Protein AF-A0A7W4XWR9-F1 (afdb_monomer_lite)

Foldseek 3Di:
DDDDDDDDDPPDPDDDFQLNLQCVQQVPPDALCSQLSVLQRVFWPDHDPHQVDKIKGWQRFLVSLVVCLVRPDPVQQQDAQDQFFGVVLLSQLRVVCRPFKIFIFIARGPPDPPGHTYGFWIWGQPDDDDDAWDKQQCPPDHNVVVQVVVQVCVCVVSVSVRGRDFARTWGWDQDPVPRGITIIGGHD

pLDDT: mean 89.14, std 11.49, range [54.53, 98.62]

Radius of gyration: 19.53 Å; chains: 1; bounding box: 55×29×69 Å

Sequence (188 aa):
MTTPAPTTCPPEPRRETLAECWTRLAAGRPSWTLDVLDVLEPHVLGRPADARDVVRYRDLPGAAAAQLLRRVPPARLADRQNAAPSLASVLTAAARHPDVVEVHGYLVPPPREDERIAAEGIVVHDHPGPGAGTLLDAGDGPGAEEAGALWARVQARFGLDDARGGPQVVRRRTCPRTGRAGWYLWWT

Structure (mmCIF, N/CA/C/O backbone):
data_AF-A0A7W4XWR9-F1
#
_entry.id   AF-A0A7W4XWR9-F1
#
loop_
_atom_site.group_PDB
_atom_site.id
_atom_site.type_symbol
_atom_site.label_atom_id
_atom_site.label_alt_id
_atom_site.label_comp_id
_atom_site.label_asym_id
_atom_site.label_entity_id
_atom_site.label_seq_id
_atom_site.pdbx_PDB_ins_code
_atom_site.Cartn_x
_atom_site.Cartn_y
_atom_site.Cartn_z
_atom_site.occupancy
_atom_site.B_iso_or_equiv
_atom_site.auth_seq_id
_atom_site.auth_comp_id
_atom_site.auth_asym_id
_atom_site.auth_atom_id
_atom_site.pdbx_PDB_model_num
ATOM 1 N N . MET A 1 1 ? 39.981 10.341 47.560 1.00 54.84 1 MET A N 1
ATOM 2 C CA . MET A 1 1 ? 39.405 10.601 46.224 1.00 54.84 1 MET A CA 1
ATOM 3 C C . MET A 1 1 ? 38.082 9.868 46.152 1.00 54.84 1 MET A C 1
ATOM 5 O O . MET A 1 1 ? 38.076 8.652 46.269 1.00 54.84 1 MET A O 1
ATOM 9 N N . THR A 1 2 ? 36.981 10.608 46.085 1.00 54.75 2 THR A N 1
ATOM 10 C CA . THR A 1 2 ? 35.614 10.073 46.099 1.00 54.75 2 THR A CA 1
ATOM 11 C C . THR A 1 2 ? 35.188 9.811 44.658 1.00 54.75 2 THR A C 1
ATOM 13 O O . THR A 1 2 ? 35.175 10.737 43.851 1.00 54.75 2 THR A O 1
ATOM 16 N N . THR A 1 3 ? 34.896 8.559 44.314 1.00 54.53 3 THR A N 1
ATOM 17 C CA . THR A 1 3 ? 34.386 8.175 42.990 1.00 54.53 3 THR A CA 1
ATOM 18 C C . THR A 1 3 ? 32.998 8.793 42.778 1.00 54.53 3 THR A C 1
ATOM 20 O O . THR A 1 3 ? 32.157 8.656 43.670 1.00 54.53 3 THR A O 1
ATOM 23 N N . PRO A 1 4 ? 32.719 9.473 41.649 1.00 60.09 4 PRO A N 1
ATOM 24 C CA . PRO A 1 4 ? 31.389 10.006 41.391 1.00 60.09 4 PRO A CA 1
ATOM 25 C C . PRO A 1 4 ? 30.409 8.855 41.132 1.00 60.09 4 PRO A C 1
ATOM 27 O O . PRO A 1 4 ? 30.740 7.876 40.462 1.00 60.09 4 PRO A O 1
ATOM 30 N N . ALA A 1 5 ? 29.205 8.972 41.692 1.00 61.62 5 ALA A N 1
ATOM 31 C CA . ALA A 1 5 ? 28.122 8.026 41.459 1.00 61.62 5 ALA A CA 1
ATOM 32 C C . ALA A 1 5 ? 27.682 8.067 39.981 1.00 61.62 5 ALA A C 1
ATOM 34 O O . ALA A 1 5 ? 27.693 9.143 39.376 1.00 61.62 5 ALA A O 1
ATOM 35 N N . PRO A 1 6 ? 27.292 6.925 39.387 1.00 60.03 6 PRO A N 1
ATOM 36 C CA . PRO A 1 6 ? 26.840 6.889 38.007 1.00 60.03 6 PRO A CA 1
ATOM 37 C C . PRO A 1 6 ? 25.525 7.661 37.881 1.00 60.03 6 PRO A C 1
ATOM 39 O O . PRO A 1 6 ? 24.529 7.327 38.522 1.00 60.03 6 PRO A O 1
ATOM 42 N N . THR A 1 7 ? 25.525 8.698 37.045 1.00 61.53 7 THR A N 1
ATOM 43 C CA . THR A 1 7 ? 24.314 9.410 36.636 1.00 61.53 7 THR A CA 1
ATOM 44 C C . THR A 1 7 ? 23.434 8.444 35.850 1.00 61.53 7 THR A C 1
ATOM 46 O O . THR A 1 7 ? 23.712 8.137 34.690 1.00 61.53 7 THR A O 1
ATOM 49 N N . THR A 1 8 ? 22.380 7.930 36.477 1.00 65.69 8 THR A N 1
ATOM 50 C CA . THR A 1 8 ? 21.341 7.177 35.782 1.00 65.69 8 THR A CA 1
ATOM 51 C C . THR A 1 8 ? 20.546 8.152 34.922 1.00 65.69 8 THR A C 1
ATOM 53 O O . THR A 1 8 ? 19.811 9.001 35.423 1.00 65.69 8 THR A O 1
ATOM 56 N N . CYS A 1 9 ? 20.728 8.062 33.605 1.00 58.12 9 CYS A N 1
ATOM 57 C CA . CYS A 1 9 ? 19.850 8.740 32.661 1.00 58.12 9 CYS A CA 1
ATOM 58 C C . CYS A 1 9 ? 18.416 8.232 32.916 1.00 58.12 9 CYS A C 1
ATOM 60 O O . CYS A 1 9 ? 18.239 7.011 33.015 1.00 58.12 9 CYS A O 1
ATOM 62 N N . PRO A 1 10 ? 17.406 9.107 33.079 1.00 67.44 10 PRO A N 1
ATOM 63 C CA . PRO A 1 10 ? 16.031 8.649 33.213 1.00 67.44 10 PRO A CA 1
ATOM 64 C C . PRO A 1 10 ? 15.667 7.804 31.983 1.00 67.44 10 PRO A C 1
ATOM 66 O O . PRO A 1 10 ? 16.100 8.136 30.876 1.00 67.44 10 PRO A O 1
ATOM 69 N N . PRO A 1 11 ? 14.918 6.700 32.154 1.00 68.38 11 PRO A N 1
ATOM 70 C CA . PRO A 1 11 ? 14.495 5.892 31.021 1.00 68.38 11 PRO A CA 1
ATOM 71 C C . PRO A 1 11 ? 13.738 6.783 30.037 1.00 68.38 11 PRO A C 1
ATOM 73 O O . PRO A 1 11 ? 12.882 7.571 30.450 1.00 68.38 11 PRO A O 1
ATOM 76 N N . GLU A 1 12 ? 14.075 6.682 28.747 1.00 67.06 12 GLU A N 1
ATOM 77 C CA . GLU A 1 12 ? 13.346 7.413 27.715 1.00 67.06 12 GLU A CA 1
ATOM 78 C C . GLU A 1 12 ? 11.846 7.119 27.859 1.00 67.06 12 GLU A C 1
ATOM 80 O O . GLU A 1 12 ? 11.461 5.956 28.039 1.00 67.06 12 GLU A O 1
ATOM 85 N N . PRO A 1 13 ? 10.984 8.150 27.810 1.00 72.50 13 PRO A N 1
ATOM 86 C CA . PRO A 1 13 ? 9.554 7.937 27.912 1.00 72.50 13 PRO A CA 1
ATOM 87 C C . PRO A 1 13 ? 9.106 6.994 26.795 1.00 72.50 13 PRO A C 1
ATOM 89 O O . PRO A 1 13 ? 9.460 7.171 25.626 1.00 72.50 13 PRO A O 1
ATOM 92 N N . ARG A 1 14 ? 8.320 5.979 27.169 1.00 83.44 14 ARG A N 1
ATOM 93 C CA . ARG A 1 14 ? 7.743 5.023 26.222 1.00 83.44 14 ARG A CA 1
ATOM 94 C C . ARG A 1 14 ? 7.020 5.798 25.121 1.00 83.44 14 ARG A C 1
ATOM 96 O O . ARG A 1 14 ? 6.108 6.571 25.409 1.00 83.44 14 ARG A O 1
ATOM 103 N N . ARG A 1 15 ? 7.410 5.570 23.865 1.00 83.38 15 ARG A N 1
ATOM 104 C CA . ARG A 1 15 ? 6.701 6.144 22.717 1.00 83.38 15 ARG A CA 1
ATOM 105 C C . ARG A 1 15 ? 5.284 5.570 22.638 1.00 83.38 15 ARG A C 1
ATOM 107 O O . ARG A 1 15 ? 5.099 4.362 22.778 1.00 83.38 15 ARG A O 1
ATOM 114 N N . GLU A 1 16 ? 4.314 6.450 22.402 1.00 90.81 16 GLU A N 1
ATOM 115 C CA . GLU A 1 16 ? 2.923 6.084 22.118 1.00 90.81 16 GLU A CA 1
ATOM 116 C C . GLU A 1 16 ? 2.879 5.189 20.862 1.00 90.81 16 GLU A C 1
ATOM 118 O O . GLU A 1 16 ? 3.492 5.488 19.828 1.00 90.81 16 GLU A O 1
ATOM 123 N N . THR A 1 17 ? 2.184 4.060 20.965 1.00 94.00 17 THR A N 1
ATOM 124 C CA . THR A 1 17 ? 1.942 3.152 19.835 1.00 94.00 17 THR A CA 1
ATOM 125 C C . THR A 1 17 ? 0.949 3.780 18.861 1.00 94.00 17 THR A C 1
ATOM 127 O O . THR A 1 17 ? 0.146 4.634 19.241 1.00 94.00 17 THR A O 1
ATOM 130 N N . LEU A 1 18 ? 0.948 3.353 17.596 1.00 94.88 18 LEU A N 1
ATOM 131 C CA . LEU A 1 18 ? -0.032 3.861 16.630 1.00 94.88 18 LEU A CA 1
ATOM 132 C C . LEU A 1 18 ? -1.474 3.559 17.058 1.00 94.88 18 LEU A C 1
ATOM 134 O O . LEU A 1 18 ? -2.349 4.392 16.842 1.00 94.88 18 LEU A O 1
ATOM 138 N N . ALA A 1 19 ? -1.710 2.420 17.717 1.00 95.50 19 ALA A N 1
ATOM 139 C CA . ALA A 1 19 ? -3.017 2.048 18.257 1.00 95.50 19 ALA A CA 1
ATOM 140 C C . ALA A 1 19 ? -3.498 2.991 19.369 1.00 95.50 19 ALA A C 1
ATOM 142 O O . ALA A 1 19 ? -4.673 3.361 19.394 1.00 95.50 19 ALA A O 1
ATOM 143 N N . GLU A 1 20 ? -2.599 3.434 20.249 1.00 95.44 20 GLU A N 1
ATOM 144 C CA . GLU A 1 20 ? -2.917 4.438 21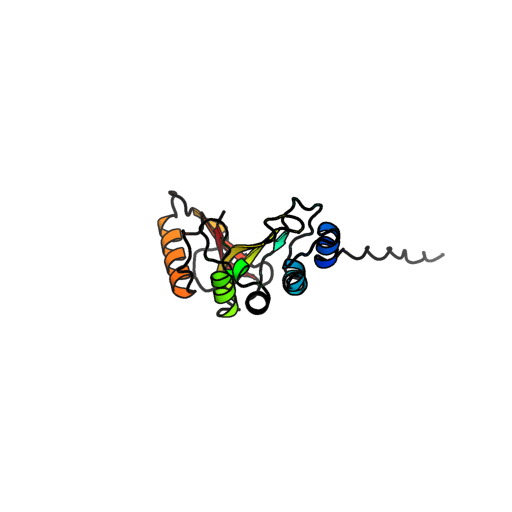.270 1.00 95.44 20 GLU A CA 1
ATOM 145 C C . GLU A 1 20 ? -3.239 5.794 20.630 1.00 95.44 20 GLU A C 1
ATOM 147 O O . GLU A 1 20 ? -4.275 6.383 20.954 1.00 95.44 20 GLU A O 1
ATOM 152 N N . CYS A 1 21 ? -2.443 6.233 19.642 1.00 95.50 21 CYS A N 1
ATOM 153 C CA . CYS A 1 21 ? -2.743 7.447 18.878 1.00 95.50 21 CYS A CA 1
ATOM 154 C C . CYS A 1 21 ? -4.125 7.364 18.215 1.00 95.50 21 CYS A C 1
ATOM 156 O O . CYS A 1 21 ? -4.929 8.285 18.342 1.00 95.50 21 CYS A O 1
ATOM 158 N N . TRP A 1 22 ? -4.417 6.261 17.519 1.00 95.69 22 TRP A N 1
ATOM 159 C CA . TRP A 1 22 ? -5.693 6.054 16.830 1.00 95.69 22 TRP A CA 1
ATOM 160 C C . TRP A 1 22 ? -6.872 6.035 17.795 1.00 95.69 22 TRP A C 1
ATOM 162 O O . TRP A 1 22 ? -7.878 6.683 17.531 1.00 95.69 22 TRP A O 1
ATOM 172 N N . THR A 1 23 ? -6.742 5.343 18.926 1.00 95.75 23 THR A N 1
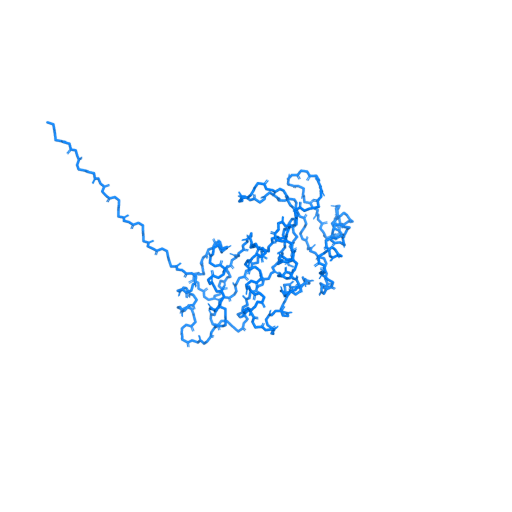ATOM 173 C CA . THR A 1 23 ? -7.797 5.264 19.947 1.00 95.75 23 THR A CA 1
ATOM 174 C C . THR A 1 23 ? -8.116 6.647 20.509 1.00 95.75 23 THR A C 1
ATOM 176 O O . THR A 1 23 ? -9.284 7.028 20.617 1.00 95.75 23 THR A O 1
ATOM 179 N N . ARG A 1 24 ? -7.077 7.437 20.809 1.00 95.31 24 ARG A N 1
ATOM 180 C CA . ARG A 1 24 ? -7.219 8.822 21.266 1.00 95.31 24 ARG A CA 1
ATOM 181 C C . ARG A 1 24 ? -7.898 9.697 20.213 1.00 95.31 24 ARG A C 1
ATOM 183 O O . ARG A 1 24 ? -8.821 10.431 20.550 1.00 95.31 24 ARG A O 1
ATOM 190 N N . LEU A 1 25 ? -7.459 9.619 18.956 1.00 95.19 25 LEU A N 1
ATOM 191 C CA . LEU A 1 25 ? -8.024 10.415 17.860 1.00 95.19 25 LEU A CA 1
ATOM 192 C C . LEU A 1 25 ? -9.462 10.010 17.518 1.00 95.19 25 LEU A C 1
ATOM 194 O O . LEU A 1 25 ? -10.285 10.870 17.210 1.00 95.19 25 LEU A O 1
ATOM 198 N N . ALA A 1 26 ? -9.791 8.724 17.626 1.00 94.50 26 ALA A N 1
ATOM 199 C CA . ALA A 1 26 ? -11.143 8.222 17.428 1.00 94.50 26 ALA A CA 1
ATOM 200 C C . ALA A 1 26 ? -12.131 8.794 18.455 1.00 94.50 26 ALA A C 1
ATOM 202 O O . ALA A 1 26 ? -13.309 8.952 18.135 1.00 94.50 26 ALA A O 1
ATOM 203 N N . ALA A 1 27 ? -11.665 9.126 19.667 1.00 93.38 27 ALA A N 1
ATOM 204 C CA . ALA A 1 27 ? -12.475 9.724 20.731 1.00 93.38 27 ALA A CA 1
ATOM 205 C C . ALA A 1 27 ? -13.788 8.950 20.987 1.00 93.38 27 ALA A C 1
ATOM 207 O O . ALA A 1 27 ? -14.863 9.533 21.119 1.00 93.38 27 ALA A O 1
ATOM 208 N N . GLY A 1 28 ? -13.704 7.614 21.002 1.00 92.19 28 GLY A N 1
ATOM 209 C CA . GLY A 1 28 ? -14.846 6.712 21.195 1.00 92.19 28 GLY A CA 1
ATOM 210 C C . GLY A 1 28 ? -15.680 6.426 19.939 1.00 92.19 28 GLY A C 1
ATOM 211 O O . GLY A 1 28 ? -16.610 5.624 20.004 1.00 92.19 28 GLY A O 1
ATOM 212 N N . ARG A 1 29 ? -15.362 7.036 18.790 1.00 92.81 29 ARG A N 1
ATOM 213 C CA . ARG A 1 29 ? -15.975 6.685 17.500 1.00 92.81 29 ARG A CA 1
ATOM 214 C C . ARG A 1 29 ? -15.391 5.366 16.977 1.00 92.81 29 ARG A C 1
ATOM 216 O O . ARG A 1 29 ? -14.213 5.093 17.204 1.00 92.81 29 ARG A O 1
ATOM 223 N N . PRO A 1 30 ? -16.180 4.546 16.265 1.00 92.12 30 PRO A N 1
ATOM 224 C CA . PRO A 1 30 ? -15.656 3.342 15.633 1.00 92.12 30 PRO A CA 1
ATOM 225 C C . PRO A 1 30 ? -14.614 3.709 14.570 1.00 92.12 30 PRO A C 1
ATOM 227 O O . PRO A 1 30 ? -14.764 4.705 13.863 1.00 92.12 30 PRO A O 1
ATOM 230 N N . SER A 1 31 ? -13.575 2.888 14.463 1.00 94.69 31 SER A N 1
ATOM 231 C CA . SER A 1 31 ? -12.486 3.028 13.499 1.00 94.69 31 SER A CA 1
ATOM 232 C C . SER A 1 31 ? -12.082 1.632 13.062 1.00 94.69 31 SER A C 1
ATOM 234 O O . SER A 1 31 ? -11.697 0.812 13.890 1.00 94.69 31 SER A O 1
ATOM 236 N N . TRP A 1 32 ? -12.212 1.345 11.770 1.00 94.75 32 TRP A N 1
ATOM 237 C CA . TRP A 1 32 ? -11.909 0.015 11.235 1.00 94.75 32 TRP A CA 1
ATOM 238 C C . TRP A 1 32 ? -10.400 -0.210 11.099 1.00 94.75 32 TRP A C 1
ATOM 240 O O . TRP A 1 32 ? -9.924 -1.340 11.139 1.00 94.75 32 TRP A O 1
ATOM 250 N N . THR A 1 33 ? -9.622 0.863 10.932 1.00 95.75 33 THR A N 1
ATOM 251 C CA . THR A 1 33 ? -8.168 0.753 10.772 1.00 95.75 33 THR A CA 1
ATOM 252 C C . THR A 1 33 ? -7.474 0.292 12.049 1.00 95.75 33 THR A C 1
ATOM 254 O O . THR A 1 33 ? -6.401 -0.294 11.934 1.00 95.75 33 THR A O 1
ATOM 257 N N . LEU A 1 34 ? -8.092 0.460 13.231 1.00 95.25 34 LEU A N 1
ATOM 258 C CA . LEU A 1 34 ? -7.609 -0.097 14.504 1.00 95.25 34 LEU A CA 1
ATOM 259 C C . LEU A 1 34 ? -7.304 -1.603 14.412 1.00 95.25 34 LEU A C 1
ATOM 261 O O . LEU A 1 34 ? -6.305 -2.048 14.973 1.00 95.25 34 LEU A O 1
ATOM 265 N N . ASP A 1 35 ? -8.095 -2.358 13.645 1.00 94.75 35 ASP A N 1
ATOM 266 C CA . ASP A 1 35 ? -7.998 -3.824 13.530 1.00 94.75 35 ASP A CA 1
ATOM 267 C C . ASP A 1 35 ? -6.752 -4.318 12.768 1.00 94.75 35 ASP A C 1
ATOM 269 O O . ASP A 1 35 ? -6.487 -5.523 12.674 1.00 94.75 35 ASP A O 1
ATOM 273 N N . VAL A 1 36 ? -5.990 -3.393 12.180 1.00 96.81 36 VAL A N 1
ATOM 274 C CA . VAL A 1 36 ? -4.824 -3.697 11.340 1.00 96.81 36 VAL A CA 1
ATOM 275 C C . VAL A 1 36 ? -3.579 -2.886 11.693 1.00 96.81 36 VAL A C 1
ATOM 277 O O . VAL A 1 36 ? -2.547 -3.034 11.033 1.00 96.81 36 VAL A O 1
ATOM 280 N N . LEU A 1 37 ? -3.633 -2.035 12.725 1.00 96.88 37 LEU A N 1
ATOM 281 C CA . LEU A 1 37 ? -2.479 -1.214 13.112 1.00 96.88 37 LEU A CA 1
ATOM 282 C C . LEU A 1 37 ? -1.325 -2.048 13.655 1.00 96.88 37 LEU A C 1
ATOM 284 O O . LEU A 1 37 ? -0.183 -1.655 13.469 1.00 96.88 37 LEU A O 1
ATOM 288 N N . ASP A 1 38 ? -1.589 -3.202 14.266 1.00 97.00 38 ASP A N 1
ATOM 289 C CA . ASP A 1 38 ? -0.546 -4.136 14.703 1.00 97.00 38 ASP A CA 1
ATOM 290 C C . ASP A 1 38 ? 0.323 -4.612 13.527 1.00 97.00 38 ASP A C 1
ATOM 292 O O . ASP A 1 38 ? 1.538 -4.751 13.663 1.00 97.00 38 ASP A O 1
ATOM 296 N N . VAL A 1 39 ? -0.288 -4.796 12.352 1.00 97.75 39 VAL A N 1
ATOM 297 C CA . VAL A 1 39 ? 0.412 -5.168 11.115 1.00 97.75 39 VAL A CA 1
ATOM 298 C C . VAL A 1 39 ? 1.239 -4.001 10.567 1.00 97.75 39 VAL A C 1
ATOM 300 O O . VAL A 1 39 ? 2.292 -4.220 9.974 1.00 97.75 39 VAL A O 1
ATOM 303 N N . LEU A 1 40 ? 0.776 -2.762 10.750 1.00 96.81 40 LEU A N 1
ATOM 304 C CA . LEU A 1 40 ? 1.390 -1.550 10.191 1.00 96.81 40 LEU A CA 1
ATOM 305 C C . LEU A 1 40 ? 2.416 -0.882 11.119 1.00 96.81 40 LEU A C 1
ATOM 307 O O . LEU A 1 40 ? 3.324 -0.213 10.624 1.00 96.81 40 LEU A O 1
ATOM 311 N N . GLU A 1 41 ? 2.303 -1.069 12.435 1.00 96.00 41 GLU A N 1
ATOM 312 C CA . GLU A 1 41 ? 3.149 -0.473 13.482 1.00 96.00 41 GLU A CA 1
ATOM 313 C C . GLU A 1 41 ? 4.658 -0.588 13.193 1.00 96.00 41 GLU A C 1
ATOM 315 O O . GLU A 1 41 ? 5.367 0.410 13.359 1.00 96.00 41 GLU A O 1
ATOM 320 N N . PRO A 1 42 ? 5.186 -1.726 12.693 1.00 94.81 42 PRO A N 1
ATOM 321 C CA . PRO A 1 42 ? 6.617 -1.853 12.402 1.00 94.81 42 PRO A CA 1
ATOM 322 C C . PRO A 1 42 ? 7.084 -1.058 11.172 1.00 94.81 42 PRO A C 1
ATOM 324 O O . PRO A 1 42 ? 8.287 -0.918 10.952 1.00 94.81 42 PRO A O 1
ATOM 327 N N . HIS A 1 43 ? 6.152 -0.577 10.346 1.00 93.94 43 HIS A N 1
ATOM 328 C CA . HIS A 1 43 ? 6.418 -0.011 9.019 1.00 93.94 43 HIS A CA 1
ATOM 329 C C . HIS A 1 43 ? 6.122 1.488 8.923 1.00 93.94 43 HIS A C 1
ATOM 331 O O . HIS A 1 43 ? 6.470 2.121 7.921 1.00 93.94 43 HIS A O 1
ATOM 337 N N . VAL A 1 44 ? 5.479 2.067 9.938 1.00 95.38 44 VAL A N 1
ATOM 338 C CA . VAL A 1 44 ? 5.156 3.496 9.976 1.00 95.38 44 VAL A CA 1
ATOM 339 C C . VAL A 1 44 ? 6.373 4.352 10.315 1.00 95.38 44 VAL A C 1
ATOM 341 O O . VAL A 1 44 ? 7.213 4.009 11.141 1.00 95.38 44 VAL A O 1
ATOM 344 N N . LEU A 1 45 ? 6.444 5.517 9.679 1.00 93.00 45 LEU A N 1
ATOM 345 C CA . LEU A 1 45 ? 7.567 6.451 9.774 1.00 93.00 45 LEU A CA 1
ATOM 346 C C . LEU A 1 45 ? 7.380 7.525 10.849 1.00 93.00 45 LEU A C 1
ATOM 348 O O . LEU A 1 45 ? 8.276 8.335 11.071 1.00 93.00 45 LEU A O 1
ATOM 352 N N . GLY A 1 46 ? 6.222 7.554 11.504 1.00 92.31 46 GLY A N 1
ATOM 353 C CA . GLY A 1 46 ? 5.892 8.563 12.498 1.00 92.31 46 GLY A CA 1
ATOM 354 C C . GLY A 1 46 ? 4.565 8.290 13.189 1.00 92.31 46 GLY A C 1
ATOM 355 O O . GLY A 1 46 ? 4.005 7.194 13.102 1.00 92.31 46 GLY A O 1
ATOM 356 N N . ARG A 1 47 ? 4.075 9.304 13.895 1.00 92.19 47 ARG A N 1
ATOM 357 C CA . ARG A 1 47 ? 2.771 9.322 14.562 1.00 92.19 47 ARG A CA 1
ATOM 358 C C . ARG A 1 47 ? 2.033 10.596 14.147 1.00 92.19 47 ARG A C 1
ATOM 360 O O . ARG A 1 47 ? 2.705 11.586 13.853 1.00 92.19 47 ARG A O 1
ATOM 367 N N . PRO A 1 48 ? 0.694 10.578 14.098 1.00 92.31 48 PRO A N 1
ATOM 368 C CA . PRO A 1 48 ? -0.069 11.784 13.820 1.00 92.31 48 PRO A CA 1
ATOM 369 C C . PRO A 1 48 ? -0.047 12.683 15.064 1.00 92.31 48 PRO A C 1
ATOM 371 O O . PRO A 1 48 ? -0.231 12.198 16.185 1.00 92.31 48 PRO A O 1
ATOM 374 N N . ALA A 1 49 ? 0.170 13.981 14.879 1.00 87.19 49 ALA A N 1
ATOM 375 C CA . ALA A 1 49 ? -0.012 14.963 15.941 1.00 87.19 49 ALA A CA 1
ATOM 376 C C . ALA A 1 49 ? -1.510 15.218 16.166 1.00 87.19 49 ALA A C 1
ATOM 378 O O . ALA A 1 49 ? -1.971 15.248 17.311 1.00 87.19 49 ALA A O 1
ATOM 379 N N . ASP A 1 50 ? -2.283 15.310 15.080 1.00 90.94 50 ASP A N 1
ATOM 380 C CA . ASP A 1 50 ? -3.738 15.436 15.128 1.00 90.94 50 ASP A CA 1
ATOM 381 C C . ASP A 1 50 ? -4.457 14.669 14.002 1.00 90.94 50 ASP A C 1
ATOM 383 O O . ASP A 1 50 ? -3.841 14.036 13.147 1.00 90.94 50 ASP A O 1
ATOM 387 N N . ALA A 1 51 ? -5.792 14.681 14.026 1.00 89.06 51 ALA A N 1
ATOM 388 C CA . ALA A 1 51 ? -6.609 13.905 13.097 1.00 89.06 51 ALA A CA 1
ATOM 389 C C . ALA A 1 51 ? -6.466 14.339 11.626 1.00 89.06 51 ALA A C 1
ATOM 391 O O . ALA A 1 51 ? -6.851 13.580 10.745 1.00 89.06 51 ALA A O 1
ATOM 392 N N . ARG A 1 52 ? -5.945 15.535 11.324 1.00 90.00 52 ARG A N 1
ATOM 393 C CA . ARG A 1 52 ? -5.731 16.015 9.946 1.00 90.00 52 ARG A CA 1
ATOM 394 C C . ARG A 1 52 ? -4.482 15.422 9.304 1.00 90.00 52 ARG A C 1
ATOM 396 O O . ARG A 1 52 ? -4.388 15.428 8.075 1.00 90.00 52 ARG A O 1
ATOM 403 N N . ASP A 1 53 ? -3.567 14.893 10.107 1.00 93.69 53 ASP A N 1
ATOM 404 C CA . ASP A 1 53 ? -2.325 14.317 9.616 1.00 93.69 53 ASP A CA 1
ATOM 405 C C . ASP A 1 53 ? -2.553 13.019 8.844 1.00 93.69 53 ASP A C 1
ATOM 407 O O . ASP A 1 53 ? -3.582 12.350 8.955 1.00 93.69 53 ASP A O 1
ATOM 411 N N . VAL A 1 54 ? -1.538 12.643 8.071 1.00 94.62 54 VAL A N 1
ATOM 412 C CA . VAL A 1 54 ? -1.405 11.300 7.509 1.00 94.62 54 VAL A CA 1
ATOM 413 C C . VAL A 1 54 ? -0.111 10.679 8.004 1.00 94.62 54 VAL A C 1
ATOM 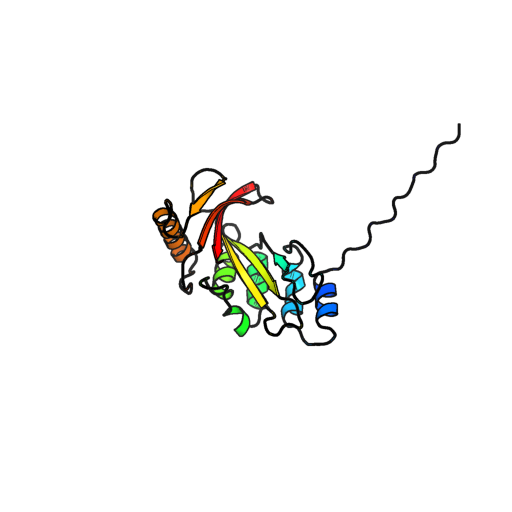415 O O . VAL A 1 54 ? 0.919 11.346 8.104 1.00 94.62 54 VAL A O 1
ATOM 418 N N . VAL A 1 55 ? -0.145 9.381 8.290 1.00 95.88 55 VAL A N 1
ATOM 419 C CA . VAL A 1 55 ? 1.043 8.643 8.731 1.00 95.88 55 VAL A CA 1
ATOM 420 C C . VAL A 1 55 ? 1.557 7.807 7.580 1.00 95.88 55 VAL A C 1
ATOM 422 O O . VAL A 1 55 ? 0.868 6.903 7.120 1.00 95.88 55 VAL A O 1
ATOM 425 N N . ARG A 1 56 ? 2.776 8.085 7.116 1.00 95.94 56 ARG A N 1
ATOM 426 C CA . ARG A 1 56 ? 3.399 7.296 6.049 1.00 95.94 56 ARG A CA 1
ATOM 427 C C . ARG A 1 56 ? 3.926 5.968 6.580 1.00 95.94 56 ARG A C 1
ATOM 429 O O . ARG A 1 56 ? 4.499 5.921 7.668 1.00 95.94 56 ARG A O 1
ATOM 436 N N . TYR A 1 57 ? 3.791 4.923 5.777 1.00 95.75 57 TYR A N 1
ATOM 437 C CA . TYR A 1 57 ? 4.438 3.633 5.970 1.00 95.75 57 TYR A CA 1
ATOM 438 C C . TYR A 1 57 ? 5.231 3.256 4.719 1.00 95.75 57 TYR A C 1
ATOM 440 O O . TYR A 1 57 ? 4.928 3.695 3.607 1.00 95.75 57 TYR A O 1
ATOM 448 N N . ARG A 1 58 ? 6.269 2.443 4.889 1.00 92.69 58 ARG A N 1
ATOM 449 C CA . ARG A 1 58 ? 7.084 1.959 3.771 1.00 92.69 58 ARG A CA 1
ATOM 450 C C . ARG A 1 58 ? 7.688 0.600 4.064 1.00 92.69 58 ARG A C 1
ATOM 452 O O . ARG A 1 58 ? 7.676 0.140 5.203 1.00 92.69 58 ARG A O 1
ATOM 459 N N . ASP A 1 59 ? 8.289 0.023 3.030 1.00 88.62 59 ASP A N 1
ATOM 460 C CA . ASP A 1 59 ? 9.053 -1.217 3.116 1.00 88.62 59 ASP A CA 1
ATOM 461 C C . ASP A 1 59 ? 8.179 -2.362 3.705 1.00 88.62 59 ASP A C 1
ATOM 463 O O . ASP A 1 59 ? 8.665 -3.208 4.460 1.00 88.62 59 ASP A O 1
ATOM 467 N N . LEU A 1 60 ? 6.866 -2.351 3.401 1.00 93.81 60 LEU A N 1
ATOM 468 C CA . LEU A 1 60 ? 5.888 -3.327 3.890 1.00 93.81 60 LEU A CA 1
ATOM 469 C C . LEU A 1 60 ? 6.049 -4.646 3.112 1.00 93.81 60 LEU A C 1
ATOM 471 O O . LEU A 1 60 ? 5.853 -4.651 1.891 1.00 93.81 60 LEU A O 1
ATOM 475 N N . PRO A 1 61 ? 6.410 -5.756 3.785 1.00 91.75 61 PRO A N 1
ATOM 476 C CA . PRO A 1 61 ? 6.746 -7.014 3.129 1.00 91.75 61 PRO A CA 1
ATOM 477 C C . PRO A 1 61 ? 5.500 -7.827 2.767 1.00 91.75 61 PRO A C 1
ATOM 479 O O . PRO A 1 61 ? 4.428 -7.659 3.355 1.00 91.75 61 PRO A O 1
ATOM 482 N N . GLY A 1 62 ? 5.664 -8.811 1.878 1.00 94.56 62 GLY A N 1
ATOM 483 C CA . GLY A 1 62 ? 4.567 -9.680 1.442 1.00 94.56 62 GLY A CA 1
ATOM 484 C C . GLY A 1 62 ? 3.816 -10.390 2.575 1.00 94.56 62 GLY A C 1
ATOM 485 O O . GLY A 1 62 ? 2.597 -10.533 2.510 1.00 94.56 62 GLY A O 1
ATOM 486 N N . ALA A 1 63 ? 4.499 -10.763 3.663 1.00 95.75 63 ALA A N 1
ATOM 487 C CA . ALA A 1 63 ? 3.851 -11.371 4.829 1.00 95.75 63 ALA A CA 1
ATOM 488 C C . ALA A 1 63 ? 2.870 -10.414 5.535 1.00 95.75 63 ALA A C 1
ATOM 490 O O . ALA A 1 63 ? 1.777 -10.830 5.922 1.00 95.75 63 ALA A O 1
ATOM 491 N N . ALA A 1 64 ? 3.231 -9.134 5.672 1.00 96.81 64 ALA A N 1
ATOM 492 C CA . ALA A 1 64 ? 2.338 -8.107 6.203 1.00 96.81 64 ALA A CA 1
ATOM 493 C C . ALA A 1 64 ? 1.200 -7.819 5.212 1.00 96.81 64 ALA A C 1
ATOM 495 O O . ALA A 1 64 ? 0.040 -7.744 5.613 1.00 96.81 64 ALA A O 1
ATOM 496 N N . ALA A 1 65 ? 1.496 -7.777 3.909 1.00 98.06 65 ALA A N 1
ATOM 497 C CA . ALA A 1 65 ? 0.482 -7.576 2.876 1.00 98.06 65 ALA A CA 1
ATOM 498 C C . ALA A 1 65 ? -0.585 -8.684 2.882 1.00 98.06 65 ALA A C 1
ATOM 500 O O . ALA A 1 65 ? -1.781 -8.403 2.822 1.00 98.06 65 ALA A O 1
ATOM 501 N N . ALA A 1 66 ? -0.167 -9.941 3.051 1.00 98.38 66 ALA A N 1
ATOM 502 C CA . ALA A 1 66 ? -1.073 -11.076 3.184 1.00 98.38 66 ALA A CA 1
ATOM 503 C C . ALA A 1 66 ? -1.966 -10.977 4.432 1.00 98.38 66 ALA A C 1
ATOM 505 O O . ALA A 1 66 ? -3.117 -11.412 4.398 1.00 98.38 66 ALA A O 1
ATOM 506 N N . GLN A 1 67 ? -1.455 -10.426 5.539 1.00 98.38 67 GLN A N 1
ATOM 507 C CA . GLN A 1 67 ? -2.265 -10.172 6.733 1.00 98.38 67 GLN A CA 1
ATOM 508 C C . GLN A 1 67 ? -3.288 -9.061 6.493 1.00 98.38 67 GLN A C 1
ATOM 510 O O . GLN A 1 67 ? -4.455 -9.246 6.831 1.00 98.38 67 GLN A O 1
ATOM 515 N N . LEU A 1 68 ? -2.880 -7.962 5.852 1.00 98.44 68 LEU A N 1
ATOM 516 C CA . LEU A 1 68 ? -3.786 -6.870 5.495 1.00 98.44 68 LEU A CA 1
ATOM 517 C C . LEU A 1 68 ? -4.913 -7.349 4.572 1.00 98.44 68 LEU A C 1
ATOM 519 O O . LEU A 1 68 ? -6.070 -7.068 4.858 1.00 98.44 68 LEU A O 1
ATOM 523 N N . LEU A 1 69 ? -4.623 -8.158 3.547 1.00 98.25 69 LEU A N 1
ATOM 524 C CA . LEU A 1 69 ? -5.654 -8.727 2.661 1.00 98.25 69 LEU A CA 1
ATOM 525 C C . LEU A 1 69 ? -6.755 -9.497 3.400 1.00 98.25 69 LEU A C 1
ATOM 527 O O . LEU A 1 69 ? -7.890 -9.525 2.939 1.00 98.25 69 LEU A O 1
ATOM 531 N N . ARG A 1 70 ? -6.427 -10.144 4.525 1.00 98.12 70 ARG A N 1
ATOM 532 C CA . ARG A 1 70 ? -7.400 -10.919 5.310 1.00 98.12 70 ARG A CA 1
ATOM 533 C C . ARG A 1 70 ? -8.224 -10.071 6.273 1.00 98.12 70 ARG A C 1
ATOM 535 O O . ARG A 1 70 ? -9.289 -10.518 6.681 1.00 98.12 70 ARG A O 1
ATOM 542 N N . ARG A 1 71 ? -7.706 -8.915 6.691 1.00 98.00 71 ARG A N 1
ATOM 543 C CA . ARG A 1 71 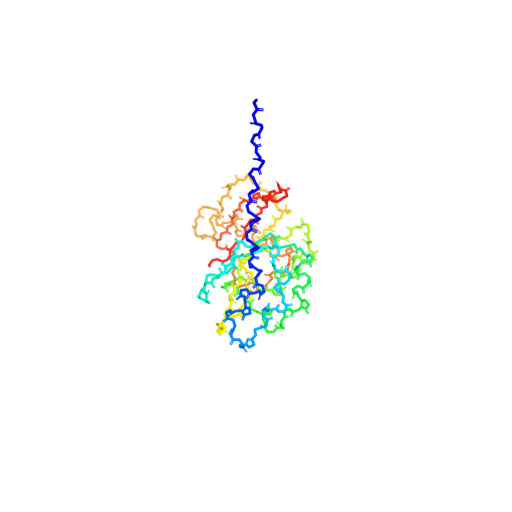? -8.285 -8.107 7.775 1.00 98.00 71 ARG A CA 1
ATOM 544 C C . ARG A 1 71 ? -8.932 -6.813 7.286 1.00 98.00 71 ARG A C 1
ATOM 546 O O . ARG A 1 71 ? -9.881 -6.346 7.901 1.00 98.00 71 ARG A O 1
ATOM 553 N N . VAL A 1 72 ? -8.438 -6.233 6.192 1.00 97.88 72 VAL A N 1
ATOM 554 C CA . VAL A 1 72 ? -9.007 -5.009 5.619 1.00 97.88 72 VAL A CA 1
ATOM 555 C C . VAL A 1 72 ? -10.399 -5.321 5.049 1.00 97.88 72 VAL A C 1
ATOM 557 O O . VAL A 1 72 ? -10.536 -6.275 4.278 1.00 97.88 72 VAL A O 1
ATOM 560 N N . PRO A 1 73 ? -11.436 -4.526 5.378 1.00 96.50 73 PRO A N 1
ATOM 561 C CA . PRO A 1 73 ? -12.776 -4.742 4.847 1.00 96.50 73 PRO A CA 1
ATOM 562 C C . PRO A 1 73 ? -12.796 -4.733 3.307 1.00 96.50 73 PRO A C 1
ATOM 564 O O . PRO A 1 73 ? -12.159 -3.864 2.704 1.00 96.50 73 PRO A O 1
ATOM 567 N N . PRO A 1 74 ? -13.577 -5.606 2.641 1.00 95.88 74 PRO A N 1
ATOM 568 C CA . PRO A 1 74 ? -13.592 -5.701 1.177 1.00 95.88 74 PRO A CA 1
ATOM 569 C C . PRO A 1 74 ? -13.864 -4.378 0.450 1.00 95.88 74 PRO A C 1
ATOM 571 O O . PRO A 1 74 ? -13.239 -4.096 -0.567 1.00 95.88 74 PRO A O 1
ATOM 574 N N . ALA A 1 75 ? -14.741 -3.529 0.995 1.00 95.44 75 ALA A N 1
ATOM 575 C CA . ALA A 1 75 ? -15.018 -2.210 0.423 1.00 95.44 75 ALA A CA 1
ATOM 576 C C . ALA A 1 75 ? -13.781 -1.292 0.419 1.00 95.44 75 ALA A C 1
ATOM 578 O O . ALA A 1 75 ? -13.596 -0.523 -0.515 1.00 95.44 75 ALA A O 1
ATOM 579 N N . ARG A 1 76 ? -12.911 -1.410 1.431 1.00 96.75 76 ARG A N 1
ATOM 580 C CA . ARG A 1 76 ? -11.670 -0.631 1.564 1.00 96.75 76 ARG A CA 1
ATOM 581 C C . ARG A 1 76 ? -10.535 -1.200 0.717 1.00 96.75 76 ARG A C 1
ATOM 583 O O . ARG A 1 76 ? -9.656 -0.466 0.289 1.00 96.75 76 ARG A O 1
ATOM 590 N N . LEU A 1 77 ? -10.570 -2.497 0.409 1.00 98.00 77 LEU A N 1
ATOM 591 C CA . LEU A 1 77 ? -9.637 -3.113 -0.540 1.00 98.00 77 LEU A CA 1
ATOM 592 C C . LEU A 1 77 ? -9.815 -2.586 -1.977 1.00 98.00 77 LEU A C 1
ATOM 594 O O . LEU A 1 77 ? -8.861 -2.620 -2.753 1.00 98.00 77 LEU A O 1
ATOM 598 N N . ALA A 1 78 ? -11.001 -2.079 -2.326 1.00 96.69 78 ALA A N 1
ATOM 599 C CA . ALA A 1 78 ? -11.273 -1.473 -3.630 1.00 96.69 78 ALA A CA 1
ATOM 600 C C . ALA A 1 78 ? -10.742 -0.029 -3.769 1.00 96.69 78 ALA A C 1
ATOM 602 O O . ALA A 1 78 ? -10.700 0.497 -4.889 1.00 96.69 78 ALA A O 1
ATOM 603 N N . ASP A 1 79 ? -10.333 0.602 -2.660 1.00 95.94 79 ASP A N 1
ATOM 604 C CA . ASP A 1 79 ? -9.771 1.953 -2.659 1.00 95.94 79 ASP A CA 1
ATOM 605 C C . ASP A 1 79 ? -8.463 2.006 -3.461 1.00 95.94 79 ASP A C 1
ATOM 607 O O . ASP A 1 79 ? -7.736 1.017 -3.598 1.00 95.94 79 ASP A O 1
ATOM 611 N N . ARG A 1 80 ? -8.152 3.188 -4.001 1.00 95.50 80 ARG A N 1
ATOM 612 C CA . ARG A 1 80 ? -6.931 3.442 -4.777 1.00 95.50 80 ARG A CA 1
ATOM 613 C C . ARG A 1 80 ? -6.403 4.849 -4.543 1.00 95.50 80 ARG A C 1
ATOM 615 O O . ARG A 1 80 ? -7.174 5.780 -4.309 1.00 95.50 80 ARG A O 1
ATOM 622 N N . GLN A 1 81 ? -5.089 5.005 -4.659 1.00 94.25 81 GLN A N 1
ATOM 623 C CA . GLN A 1 81 ? -4.451 6.315 -4.719 1.00 94.25 81 GLN A CA 1
ATOM 624 C C . GLN A 1 81 ? -4.526 6.843 -6.155 1.00 94.25 81 GLN A C 1
ATOM 626 O O . GLN A 1 81 ? -3.837 6.333 -7.029 1.00 94.25 81 GLN A O 1
ATOM 631 N N . ASN A 1 82 ? -5.332 7.871 -6.421 1.00 94.00 82 ASN A N 1
ATOM 632 C CA . ASN A 1 82 ? -5.439 8.487 -7.750 1.00 94.00 82 ASN A CA 1
ATOM 633 C C . ASN A 1 82 ? -5.672 7.443 -8.867 1.00 94.00 82 ASN A C 1
ATOM 635 O O . ASN A 1 82 ? -6.696 6.754 -8.884 1.00 94.00 82 ASN A O 1
ATOM 639 N N . ALA A 1 83 ? -4.716 7.322 -9.794 1.00 95.06 83 ALA A N 1
ATOM 640 C CA . ALA A 1 83 ? -4.753 6.389 -10.914 1.00 95.06 83 ALA A CA 1
ATOM 641 C C . ALA A 1 83 ? -4.071 5.031 -10.631 1.00 95.06 83 ALA A C 1
ATOM 643 O O . ALA A 1 83 ? -3.987 4.200 -11.535 1.00 95.06 83 ALA A O 1
ATOM 644 N N . ALA A 1 84 ? -3.620 4.790 -9.397 1.00 96.62 84 ALA A N 1
ATOM 645 C CA . ALA A 1 84 ? -2.959 3.556 -8.978 1.00 96.62 84 ALA A CA 1
ATOM 646 C C . ALA A 1 84 ? -3.851 2.306 -9.132 1.00 96.62 84 ALA A C 1
ATOM 648 O O . ALA A 1 84 ? -5.085 2.423 -9.238 1.00 96.62 84 ALA A O 1
ATOM 649 N N . PRO A 1 85 ? -3.245 1.101 -9.101 1.00 98.12 85 PRO A N 1
ATOM 650 C CA . PRO A 1 85 ? -3.982 -0.136 -8.853 1.00 98.12 85 PRO A CA 1
ATOM 651 C C . PRO A 1 85 ? -4.741 -0.058 -7.519 1.00 98.12 85 PRO A C 1
ATOM 653 O O . PRO A 1 85 ? -4.394 0.738 -6.638 1.00 98.12 85 PRO A O 1
ATOM 656 N N . SER A 1 86 ? -5.774 -0.884 -7.344 1.00 98.19 86 SER A N 1
ATOM 657 C CA . SER A 1 86 ? -6.454 -0.973 -6.046 1.00 98.19 86 SER A CA 1
ATOM 658 C C . SER A 1 86 ? -5.518 -1.471 -4.944 1.00 98.19 86 SER A C 1
ATOM 660 O O . SER A 1 86 ? -4.529 -2.173 -5.195 1.00 98.19 86 SER A O 1
ATOM 662 N N . LEU A 1 87 ? -5.869 -1.158 -3.694 1.00 98.38 87 LEU A N 1
ATOM 663 C CA . LEU A 1 87 ? -5.188 -1.701 -2.522 1.00 98.38 87 LEU A CA 1
ATOM 664 C C . LEU A 1 87 ? -5.146 -3.237 -2.577 1.00 98.38 87 LEU A C 1
ATOM 666 O O . LEU A 1 87 ? -4.105 -3.829 -2.292 1.00 98.38 87 LEU A O 1
ATOM 670 N N . ALA A 1 88 ? -6.236 -3.880 -3.013 1.00 98.50 88 ALA A N 1
ATOM 671 C CA . ALA A 1 88 ? -6.299 -5.325 -3.225 1.00 98.50 88 ALA A CA 1
ATOM 672 C C . ALA A 1 88 ? -5.196 -5.828 -4.168 1.00 98.50 88 ALA A C 1
ATOM 674 O O . ALA A 1 88 ? -4.465 -6.757 -3.812 1.00 98.50 88 ALA A O 1
ATOM 675 N N . SER A 1 89 ? -5.055 -5.215 -5.347 1.00 98.50 89 SER A N 1
ATOM 676 C CA . SER A 1 89 ? -4.062 -5.613 -6.350 1.00 98.50 89 SER A CA 1
ATOM 677 C C . SER A 1 89 ? -2.639 -5.439 -5.832 1.00 98.50 89 SER A C 1
ATOM 679 O O . SER A 1 89 ? -1.830 -6.363 -5.927 1.00 98.50 89 SER A O 1
ATOM 681 N N . VAL A 1 90 ? -2.340 -4.295 -5.208 1.00 98.44 90 VAL A N 1
ATOM 682 C CA . VAL A 1 90 ? -0.999 -4.016 -4.671 1.00 98.44 90 VAL A CA 1
ATOM 683 C C . VAL A 1 90 ? -0.626 -4.991 -3.553 1.00 98.44 90 VAL A C 1
ATOM 685 O O . VAL A 1 90 ? 0.465 -5.567 -3.570 1.00 98.44 90 VAL A O 1
ATOM 688 N N . LEU A 1 91 ? -1.526 -5.226 -2.593 1.00 98.62 91 LEU A N 1
ATOM 689 C CA . LEU A 1 91 ? -1.261 -6.176 -1.512 1.00 98.62 91 LEU A CA 1
ATOM 690 C C . LEU A 1 91 ? -1.159 -7.615 -2.035 1.00 98.62 91 LEU A C 1
ATOM 692 O O . LEU A 1 91 ? -0.349 -8.391 -1.531 1.00 98.62 91 LEU A O 1
ATOM 696 N N . THR A 1 92 ? -1.936 -7.973 -3.063 1.00 98.62 92 THR A N 1
ATOM 697 C CA . THR A 1 92 ? -1.868 -9.295 -3.708 1.00 98.62 92 THR A CA 1
ATOM 698 C C . THR A 1 92 ? -0.531 -9.501 -4.406 1.00 98.62 92 THR A C 1
ATOM 700 O O . THR A 1 92 ? 0.084 -10.556 -4.233 1.00 98.62 92 THR A O 1
ATOM 703 N N . ALA A 1 93 ? -0.043 -8.496 -5.136 1.00 98.38 93 ALA A N 1
ATOM 704 C CA . ALA A 1 93 ? 1.277 -8.521 -5.756 1.00 98.38 93 ALA A CA 1
ATOM 705 C C . ALA A 1 93 ? 2.383 -8.730 -4.711 1.00 98.38 93 ALA A C 1
ATOM 707 O O . ALA A 1 93 ? 3.203 -9.637 -4.850 1.00 98.38 93 ALA A O 1
ATOM 708 N N . ALA A 1 94 ? 2.365 -7.962 -3.618 1.00 97.88 94 ALA A N 1
ATOM 709 C CA . ALA A 1 94 ? 3.332 -8.113 -2.531 1.00 97.88 94 ALA A CA 1
ATOM 710 C C . ALA A 1 94 ? 3.249 -9.485 -1.847 1.00 97.88 94 ALA A C 1
ATOM 712 O O . ALA A 1 94 ? 4.271 -10.130 -1.623 1.00 97.88 94 ALA A O 1
ATOM 713 N N . ALA A 1 95 ? 2.042 -9.971 -1.553 1.00 98.31 95 ALA A N 1
ATOM 714 C CA . ALA A 1 95 ? 1.840 -11.270 -0.915 1.00 98.31 95 ALA A CA 1
ATOM 715 C C . ALA A 1 95 ? 2.311 -12.446 -1.788 1.00 98.31 95 ALA A C 1
ATOM 717 O O . ALA A 1 95 ? 2.852 -13.417 -1.261 1.00 98.31 95 ALA A O 1
ATOM 718 N N . ARG A 1 96 ? 2.124 -12.365 -3.112 1.00 98.19 96 ARG A N 1
ATOM 719 C CA . ARG A 1 96 ? 2.560 -13.396 -4.072 1.00 98.19 96 ARG A CA 1
ATOM 720 C C . ARG A 1 96 ? 4.050 -13.328 -4.399 1.00 98.19 96 ARG A C 1
ATOM 722 O O . ARG A 1 96 ? 4.626 -14.341 -4.789 1.00 98.19 96 ARG A O 1
ATOM 729 N N . HIS A 1 97 ? 4.673 -12.163 -4.229 1.00 96.44 97 HIS A N 1
ATOM 730 C CA . HIS A 1 97 ? 6.078 -11.927 -4.556 1.00 96.44 97 HIS A CA 1
ATOM 731 C C . HIS A 1 97 ? 6.832 -11.270 -3.381 1.00 96.44 97 HIS A C 1
ATOM 733 O O . HIS A 1 97 ? 7.353 -10.159 -3.524 1.00 96.44 97 HIS A O 1
ATOM 739 N N . PRO A 1 98 ? 6.920 -11.948 -2.217 1.00 92.31 98 PRO A N 1
ATOM 740 C CA . PRO A 1 98 ? 7.357 -11.350 -0.950 1.00 92.31 98 PRO A CA 1
ATOM 741 C C . PRO A 1 98 ? 8.797 -10.825 -0.957 1.00 92.31 98 PRO A C 1
ATOM 743 O O . PRO A 1 98 ? 9.104 -9.891 -0.220 1.00 92.31 98 PRO A O 1
ATOM 746 N N . ASP A 1 99 ? 9.661 -11.383 -1.807 1.00 88.56 99 ASP A N 1
ATOM 747 C CA . ASP A 1 99 ? 11.056 -10.957 -1.953 1.00 88.56 99 ASP A CA 1
ATOM 748 C C . ASP A 1 99 ? 11.264 -9.970 -3.103 1.00 88.56 99 ASP A C 1
ATOM 750 O O . ASP A 1 99 ? 12.396 -9.605 -3.409 1.00 88.56 99 ASP A O 1
ATOM 754 N N . VAL A 1 100 ? 10.208 -9.552 -3.790 1.00 92.62 100 VAL A N 1
ATOM 755 C CA . VAL A 1 100 ? 10.323 -8.764 -5.021 1.00 92.62 100 VAL A CA 1
ATOM 756 C C . VAL A 1 100 ? 9.573 -7.451 -4.921 1.00 92.62 100 VAL A C 1
ATOM 758 O O . VAL A 1 100 ? 10.090 -6.451 -5.415 1.00 92.62 100 VAL A O 1
ATOM 761 N N . VAL A 1 101 ? 8.393 -7.459 -4.301 1.00 94.88 101 VAL A N 1
ATOM 762 C CA . VAL A 1 101 ? 7.486 -6.314 -4.242 1.00 94.88 101 VAL A CA 1
ATOM 763 C C . VAL A 1 101 ? 7.326 -5.864 -2.793 1.00 94.88 101 VAL A C 1
ATOM 765 O O . VAL A 1 101 ? 6.833 -6.612 -1.951 1.00 94.88 101 VAL A O 1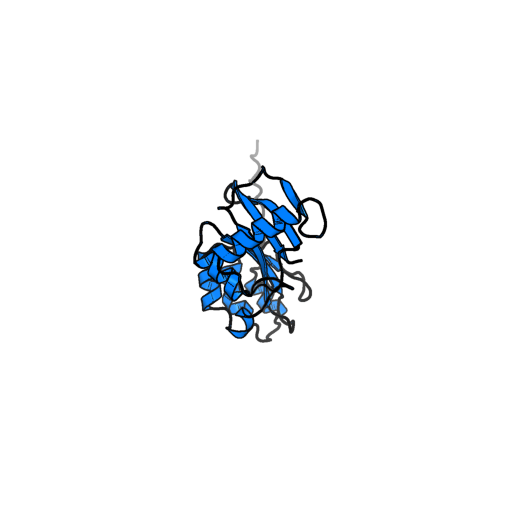
ATOM 768 N N . GLU A 1 102 ? 7.713 -4.622 -2.514 1.00 93.81 102 GLU A N 1
ATOM 769 C CA . GLU A 1 102 ? 7.453 -3.945 -1.239 1.00 93.81 102 GLU A CA 1
ATOM 770 C C . GLU A 1 102 ? 6.405 -2.844 -1.443 1.00 93.81 102 GLU A C 1
ATOM 772 O O . GLU A 1 102 ? 6.423 -2.147 -2.460 1.00 93.81 102 GLU A O 1
ATOM 777 N N . VAL A 1 103 ? 5.512 -2.653 -0.468 1.00 96.06 103 VAL A N 1
ATOM 778 C CA . VAL A 1 103 ? 4.453 -1.628 -0.531 1.00 96.06 103 VAL A CA 1
ATOM 779 C C . VAL A 1 103 ? 4.831 -0.414 0.314 1.00 96.06 103 VAL A C 1
ATOM 781 O O . VAL A 1 103 ? 5.423 -0.541 1.391 1.00 96.06 103 VAL A O 1
ATOM 784 N N . HIS A 1 104 ? 4.475 0.775 -0.162 1.00 94.94 104 HIS A N 1
ATOM 785 C CA . HIS A 1 104 ? 4.530 2.005 0.621 1.00 94.94 104 HIS A CA 1
ATOM 786 C C . HIS A 1 104 ? 3.276 2.852 0.404 1.00 94.94 104 HIS A C 1
ATOM 788 O O . HIS A 1 104 ? 2.548 2.710 -0.583 1.00 94.94 104 HIS A O 1
ATOM 794 N N . GLY A 1 105 ? 2.998 3.719 1.367 1.00 96.88 105 GLY A N 1
ATOM 795 C CA . GLY A 1 105 ? 1.721 4.398 1.430 1.00 96.88 105 GLY A CA 1
ATOM 796 C C . GLY A 1 105 ? 1.550 5.234 2.674 1.00 96.88 105 GLY A C 1
ATOM 797 O O . GLY A 1 105 ? 2.510 5.615 3.347 1.00 96.88 105 GLY A O 1
ATOM 798 N N . TYR A 1 106 ? 0.294 5.510 2.989 1.00 97.12 106 TYR A N 1
ATOM 799 C CA . TYR A 1 106 ? -0.060 6.259 4.178 1.00 97.12 106 TYR A CA 1
ATOM 800 C C . TYR A 1 106 ? -1.390 5.801 4.770 1.00 97.12 106 TYR A C 1
ATOM 802 O O . TYR A 1 106 ? -2.193 5.113 4.136 1.00 97.12 106 TYR A O 1
ATOM 810 N N . LEU A 1 107 ? -1.593 6.205 6.015 1.00 97.19 107 LEU A N 1
ATOM 811 C CA . LEU A 1 107 ? -2.776 5.968 6.818 1.00 97.19 107 LEU A CA 1
ATOM 812 C C . LEU A 1 107 ? -3.456 7.307 7.067 1.00 97.19 107 LEU A C 1
ATOM 814 O O . LEU A 1 107 ? -2.789 8.282 7.424 1.00 97.19 107 LEU A O 1
ATOM 818 N N . VAL A 1 108 ? -4.772 7.339 6.898 1.00 96.31 108 VAL A N 1
ATOM 819 C CA . VAL A 1 108 ? -5.611 8.446 7.351 1.00 96.31 108 VAL A CA 1
ATOM 820 C C . VAL A 1 108 ? -6.249 8.039 8.676 1.00 96.31 108 VAL A C 1
ATOM 822 O O . VAL A 1 108 ? -6.960 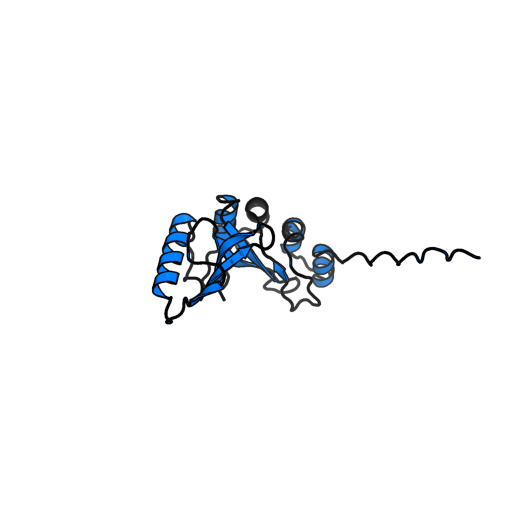7.031 8.700 1.00 96.31 108 VAL A O 1
ATOM 825 N N . PRO A 1 109 ? -6.000 8.780 9.767 1.00 94.62 109 PRO A N 1
ATOM 826 C CA . PRO A 1 109 ? -6.512 8.419 11.074 1.00 94.62 109 PRO A CA 1
ATOM 827 C C . PRO A 1 109 ? -8.011 8.706 11.211 1.00 94.62 109 PRO A C 1
ATOM 829 O O . PRO A 1 109 ? -8.556 9.578 10.524 1.00 94.62 109 PRO A O 1
ATOM 832 N N . PRO A 1 110 ? -8.689 8.030 12.152 1.00 93.69 110 PRO A N 1
ATOM 833 C CA . PRO A 1 110 ? -9.980 8.473 12.632 1.00 93.69 110 PRO A CA 1
ATOM 834 C C . PRO A 1 110 ? -9.855 9.869 13.276 1.00 93.69 110 PRO A C 1
ATOM 836 O O . PRO A 1 110 ? -8.763 10.309 13.636 1.00 93.69 110 PRO A O 1
ATOM 839 N N . PRO A 1 111 ? -10.971 10.592 13.426 1.00 92.88 111 PRO A N 1
ATOM 840 C CA . PRO A 1 111 ? -12.327 10.173 13.110 1.00 92.88 111 PRO A CA 1
ATOM 841 C C . PRO A 1 111 ? -12.776 10.706 11.739 1.00 92.88 111 PRO A C 1
ATOM 843 O O . PRO A 1 111 ? -13.947 11.054 11.549 1.00 92.88 111 PRO A O 1
ATOM 846 N N . ARG A 1 112 ? -11.823 10.851 10.812 1.00 92.69 112 ARG A N 1
ATOM 847 C CA . ARG A 1 112 ? -12.077 11.336 9.459 1.00 92.69 112 ARG A CA 1
ATOM 848 C C . ARG A 1 112 ? -12.993 10.383 8.705 1.00 92.69 112 ARG A C 1
ATOM 850 O O . ARG A 1 112 ? -12.887 9.169 8.833 1.00 92.69 112 ARG A O 1
ATOM 857 N N . GLU A 1 113 ? -13.876 10.945 7.890 1.00 90.12 113 GLU A N 1
ATOM 858 C CA . GLU A 1 113 ? -14.797 10.161 7.057 1.00 90.12 113 GLU A CA 1
ATOM 859 C C . GLU A 1 113 ? -14.052 9.368 5.973 1.00 90.12 113 GLU A C 1
ATOM 861 O O . GLU A 1 113 ? -14.483 8.282 5.586 1.00 90.12 113 GLU A O 1
ATOM 866 N N . ASP A 1 114 ? -12.898 9.882 5.539 1.00 92.56 114 ASP A N 1
ATOM 867 C CA . ASP A 1 114 ? -11.976 9.235 4.609 1.00 92.56 114 ASP A CA 1
ATOM 868 C C . ASP A 1 114 ? -10.899 8.388 5.314 1.00 92.56 114 ASP A C 1
ATOM 870 O O . ASP A 1 114 ? -9.811 8.207 4.766 1.00 92.56 114 ASP A O 1
ATOM 874 N N . GLU A 1 115 ? -11.181 7.863 6.516 1.00 94.19 115 GLU A N 1
ATOM 875 C CA . GLU A 1 115 ? -10.339 6.870 7.199 1.00 94.19 115 GLU A CA 1
ATOM 876 C C . GLU A 1 115 ? -9.953 5.738 6.229 1.00 94.19 115 GLU A C 1
ATOM 878 O O . GLU A 1 115 ? -10.808 4.980 5.750 1.00 94.19 115 GLU A O 1
ATOM 883 N N . ARG A 1 116 ? -8.652 5.620 5.939 1.00 95.56 116 ARG A N 1
ATOM 884 C CA . ARG A 1 116 ? -8.141 4.731 4.892 1.00 95.56 116 ARG A CA 1
ATOM 885 C C . ARG A 1 116 ? -6.720 4.256 5.133 1.00 95.56 116 ARG A C 1
ATOM 887 O O . ARG A 1 116 ? -5.911 4.927 5.775 1.00 95.56 116 ARG A O 1
ATOM 894 N N . ILE A 1 117 ? -6.410 3.143 4.482 1.00 97.00 117 ILE A N 1
ATOM 895 C CA . ILE A 1 117 ? -5.051 2.689 4.198 1.00 97.00 117 ILE A CA 1
ATOM 896 C C . ILE A 1 117 ? -4.868 2.856 2.700 1.00 97.00 117 ILE A C 1
ATOM 898 O O . ILE A 1 117 ? -5.577 2.230 1.919 1.00 97.00 117 ILE A O 1
ATOM 902 N N . ALA A 1 118 ? -3.940 3.710 2.291 1.00 96.81 118 ALA A N 1
ATOM 903 C CA . ALA A 1 118 ? -3.623 3.898 0.886 1.00 96.81 118 ALA A CA 1
ATOM 904 C C . ALA A 1 118 ? -2.309 3.190 0.571 1.00 96.81 118 ALA A C 1
ATOM 906 O O . ALA A 1 118 ? -1.331 3.367 1.298 1.00 96.81 118 ALA A O 1
ATOM 907 N N . ALA A 1 119 ? -2.269 2.420 -0.513 1.00 97.31 119 ALA A N 1
ATOM 908 C CA . ALA A 1 119 ? -1.021 2.075 -1.181 1.00 97.31 119 ALA A CA 1
ATOM 909 C C . ALA A 1 119 ? -0.750 3.172 -2.213 1.00 97.31 119 ALA A C 1
ATOM 911 O O . ALA A 1 119 ? -1.453 3.265 -3.217 1.00 97.31 119 ALA A O 1
ATOM 912 N N . GLU A 1 120 ? 0.219 4.042 -1.931 1.00 95.19 120 GLU A N 1
ATOM 913 C CA . GLU A 1 120 ? 0.580 5.117 -2.862 1.00 95.19 120 GLU A CA 1
ATOM 914 C C . GLU A 1 120 ? 1.618 4.650 -3.879 1.00 95.19 120 GLU A C 1
ATOM 916 O O . GLU A 1 120 ? 1.751 5.259 -4.935 1.00 95.19 120 GLU A O 1
ATOM 921 N N . GLY A 1 121 ? 2.324 3.554 -3.595 1.00 95.31 121 GLY A N 1
ATOM 922 C CA . GLY A 1 121 ? 3.259 2.981 -4.540 1.00 95.31 121 GLY A CA 1
ATOM 923 C C . GLY A 1 121 ? 3.902 1.673 -4.102 1.00 95.31 121 GLY A C 1
ATOM 924 O O . GLY A 1 121 ? 3.609 1.113 -3.041 1.00 95.31 121 GLY A O 1
ATOM 925 N N . ILE A 1 122 ? 4.801 1.186 -4.958 1.00 95.88 122 ILE A N 1
ATOM 926 C CA . ILE A 1 122 ? 5.552 -0.057 -4.760 1.00 95.88 122 ILE A CA 1
ATOM 927 C C . ILE A 1 122 ? 7.042 0.126 -5.045 1.00 95.88 122 ILE A C 1
ATOM 929 O O . ILE A 1 122 ? 7.454 1.022 -5.782 1.00 95.88 122 ILE A O 1
ATOM 933 N N . VAL A 1 123 ? 7.863 -0.748 -4.468 1.00 93.94 123 VAL A N 1
ATOM 934 C CA . VAL A 1 123 ? 9.250 -0.961 -4.892 1.00 93.94 123 VAL A CA 1
ATOM 935 C C . VAL A 1 123 ? 9.363 -2.353 -5.494 1.00 93.94 123 VAL A C 1
ATOM 937 O O . VAL A 1 123 ? 8.949 -3.319 -4.860 1.00 93.94 123 VAL A O 1
ATOM 940 N N . VAL A 1 124 ? 9.932 -2.454 -6.698 1.00 94.38 124 VAL A N 1
ATOM 941 C CA . VAL A 1 124 ? 10.158 -3.737 -7.385 1.00 94.38 124 VAL A CA 1
ATOM 942 C C . VAL A 1 124 ? 11.648 -4.016 -7.570 1.00 94.38 124 VAL A C 1
ATOM 944 O O . VAL A 1 124 ? 12.399 -3.174 -8.071 1.00 94.38 124 VAL A O 1
ATOM 947 N N . HIS A 1 125 ? 12.097 -5.196 -7.148 1.00 91.06 125 HIS A N 1
ATOM 948 C CA . HIS A 1 125 ? 13.526 -5.528 -7.052 1.00 91.06 125 HIS A CA 1
ATOM 949 C C . HIS A 1 125 ? 14.076 -6.404 -8.181 1.00 91.06 125 HIS A C 1
ATOM 951 O O . HIS A 1 125 ? 15.291 -6.526 -8.316 1.00 91.06 125 HIS A O 1
ATOM 957 N N . ASP A 1 126 ? 13.219 -7.012 -8.992 1.00 87.81 126 ASP A N 1
ATOM 958 C CA . ASP A 1 126 ? 13.596 -7.981 -10.031 1.00 87.81 126 ASP A CA 1
ATOM 959 C C . ASP A 1 126 ? 13.678 -7.383 -11.442 1.00 87.81 126 ASP A C 1
ATOM 961 O O . ASP A 1 126 ? 13.838 -8.102 -12.425 1.00 87.81 126 ASP A O 1
ATOM 965 N N . HIS A 1 127 ? 13.599 -6.059 -11.538 1.00 82.06 127 HIS A N 1
ATOM 966 C CA . HIS A 1 127 ? 13.776 -5.330 -12.783 1.00 82.06 127 HIS A CA 1
ATOM 967 C C . HIS A 1 127 ? 15.165 -4.677 -12.787 1.00 82.06 127 HIS A C 1
ATOM 969 O O . HIS A 1 127 ? 15.417 -3.768 -11.975 1.00 82.06 127 HIS A O 1
ATOM 975 N N . PRO A 1 128 ? 16.084 -5.131 -13.664 1.00 77.00 128 PRO A N 1
ATOM 976 C CA . PRO A 1 128 ? 17.390 -4.511 -13.800 1.00 77.00 128 PRO A CA 1
ATOM 977 C C . PRO A 1 128 ? 17.244 -3.088 -14.346 1.00 77.00 128 PRO A C 1
ATOM 979 O O . PRO A 1 128 ? 16.206 -2.690 -14.879 1.00 77.00 128 PRO A O 1
ATOM 982 N N . GLY A 1 129 ? 18.288 -2.295 -14.169 1.00 71.75 129 GLY A N 1
ATOM 983 C CA . GLY A 1 129 ? 18.316 -0.906 -14.589 1.00 71.75 129 GLY A CA 1
ATOM 984 C C . GLY A 1 129 ? 19.645 -0.255 -14.231 1.00 71.75 129 GLY A C 1
ATOM 985 O O . GLY A 1 129 ? 20.448 -0.876 -13.525 1.00 71.75 129 GLY A O 1
ATOM 986 N N . PRO A 1 130 ? 19.879 0.978 -14.701 1.00 68.38 130 PRO A N 1
ATOM 987 C CA . PRO A 1 130 ? 21.038 1.772 -14.305 1.00 68.38 130 PRO A CA 1
ATOM 988 C C . PRO A 1 130 ? 21.118 1.975 -12.778 1.00 68.38 130 PRO A C 1
ATOM 990 O O . PRO A 1 130 ? 20.215 1.609 -12.016 1.00 68.38 130 PRO A O 1
ATOM 993 N N . GLY A 1 131 ? 22.257 2.506 -12.327 1.00 67.62 131 GLY A N 1
ATOM 994 C CA . GLY A 1 131 ? 22.601 2.661 -10.911 1.00 67.62 131 GLY A CA 1
ATOM 995 C C . GLY A 1 131 ? 21.611 3.501 -10.089 1.00 67.62 131 GLY A C 1
ATOM 996 O O . GLY A 1 131 ? 20.696 4.140 -10.605 1.00 67.62 131 GLY A O 1
ATOM 997 N N . ALA A 1 132 ? 21.784 3.485 -8.765 1.00 61.28 132 ALA A N 1
ATOM 998 C CA . ALA A 1 132 ? 20.949 4.262 -7.848 1.00 61.28 132 ALA A CA 1
ATOM 999 C C . ALA A 1 132 ? 20.940 5.759 -8.216 1.00 61.28 132 ALA A C 1
ATOM 1001 O O . ALA A 1 132 ? 21.974 6.315 -8.576 1.00 61.28 132 ALA A O 1
ATOM 1002 N N . GLY A 1 133 ? 19.777 6.409 -8.103 1.00 60.12 133 GLY A N 1
ATOM 1003 C CA . GLY A 1 133 ? 19.617 7.830 -8.432 1.00 60.12 133 GLY A CA 1
ATOM 1004 C C . GLY A 1 133 ? 19.081 8.115 -9.836 1.00 60.12 133 GLY A C 1
ATOM 1005 O O . GLY A 1 133 ? 18.682 9.249 -10.084 1.00 60.12 133 GLY A O 1
ATOM 1006 N N . THR A 1 134 ? 18.976 7.118 -10.726 1.00 75.31 134 THR A N 1
ATOM 1007 C CA . THR A 1 134 ? 18.251 7.299 -11.992 1.00 75.31 134 THR A CA 1
ATOM 1008 C C . THR A 1 134 ? 16.785 7.618 -11.715 1.00 75.31 134 THR A C 1
ATOM 1010 O O . THR A 1 134 ? 16.054 6.801 -11.147 1.00 75.31 134 THR A O 1
ATOM 1013 N N . LEU A 1 135 ? 16.364 8.811 -12.118 1.00 75.50 135 LEU A N 1
ATOM 1014 C CA . LEU A 1 135 ? 14.973 9.226 -12.176 1.00 75.50 135 LEU A CA 1
ATOM 1015 C C . LEU A 1 135 ? 14.529 9.129 -13.633 1.00 75.50 135 LEU A C 1
ATOM 1017 O O . LEU A 1 135 ? 15.170 9.708 -14.504 1.00 75.50 135 LEU A O 1
ATOM 1021 N N . LEU A 1 136 ? 13.460 8.383 -13.872 1.00 71.75 136 LEU A N 1
ATOM 1022 C CA . LEU A 1 136 ? 12.728 8.427 -15.124 1.00 71.75 136 LEU A CA 1
ATOM 1023 C C . LEU A 1 136 ? 11.518 9.323 -14.867 1.00 71.75 136 LEU A C 1
ATOM 1025 O O . LEU A 1 136 ? 10.686 9.016 -14.006 1.00 71.75 136 LEU A O 1
ATOM 1029 N N . ASP A 1 137 ? 11.481 10.467 -15.543 1.00 64.25 137 ASP A N 1
ATOM 1030 C CA . ASP A 1 137 ? 10.293 11.310 -15.541 1.00 64.25 137 ASP A CA 1
ATOM 1031 C C . ASP A 1 137 ? 9.207 10.574 -16.327 1.00 64.25 137 ASP A C 1
ATOM 1033 O O . ASP A 1 137 ? 9.373 10.307 -17.515 1.00 64.25 137 ASP A O 1
ATOM 1037 N N . ALA A 1 138 ? 8.140 10.170 -15.639 1.00 62.78 138 ALA A N 1
ATOM 1038 C CA . ALA A 1 138 ? 7.026 9.451 -16.249 1.00 62.78 138 ALA A CA 1
ATOM 1039 C C . ALA A 1 138 ? 5.939 10.397 -16.794 1.00 62.78 138 ALA A C 1
ATOM 1041 O O . ALA A 1 138 ? 4.886 9.925 -17.222 1.00 62.78 138 ALA A O 1
ATOM 1042 N N . GLY A 1 139 ? 6.175 11.717 -16.751 1.00 66.00 139 GLY A N 1
ATOM 1043 C CA . GLY A 1 139 ? 5.428 12.711 -17.524 1.00 66.00 139 GLY A CA 1
ATOM 1044 C C . GLY A 1 139 ? 5.866 12.740 -18.993 1.00 66.00 139 GLY A C 1
ATOM 1045 O O . GLY A 1 139 ? 6.342 11.745 -19.519 1.00 66.00 139 GLY A O 1
ATOM 1046 N N . ASP A 1 140 ? 5.756 13.889 -19.662 1.00 64.25 140 ASP A N 1
ATOM 1047 C CA . ASP A 1 140 ? 6.114 14.045 -21.088 1.00 64.25 140 ASP A CA 1
ATOM 1048 C C . ASP A 1 140 ? 7.616 14.342 -21.323 1.00 64.25 140 ASP A C 1
ATOM 1050 O O . ASP A 1 140 ? 8.014 14.901 -22.348 1.00 64.25 140 ASP A O 1
ATOM 1054 N N . GLY A 1 141 ? 8.462 14.030 -20.339 1.00 68.50 141 GLY A N 1
ATOM 1055 C CA . GLY A 1 141 ? 9.889 14.346 -20.340 1.00 68.50 141 GLY A CA 1
ATOM 1056 C C . GLY A 1 141 ? 10.782 13.270 -20.976 1.00 68.50 141 GLY A C 1
ATOM 1057 O O . GLY A 1 141 ? 10.334 12.174 -21.319 1.00 68.50 141 GLY A O 1
ATOM 1058 N N . PRO A 1 142 ? 12.094 13.541 -21.108 1.00 62.47 142 PRO A N 1
ATOM 1059 C CA . PRO A 1 142 ? 13.067 12.507 -21.450 1.00 62.47 142 PRO A CA 1
ATOM 1060 C C . PRO A 1 142 ? 13.069 11.417 -20.361 1.00 62.47 142 PRO A C 1
ATOM 1062 O O . PRO A 1 142 ? 13.323 11.705 -19.191 1.00 62.47 142 PRO A O 1
ATOM 1065 N N . GLY A 1 143 ? 12.773 10.171 -20.740 1.00 77.44 143 GLY A N 1
ATOM 1066 C CA . GLY A 1 143 ? 12.570 9.048 -19.814 1.00 77.44 143 GLY A CA 1
ATOM 1067 C C . GLY A 1 143 ? 11.138 8.501 -19.773 1.00 77.44 143 GLY A C 1
ATOM 1068 O O . GLY A 1 143 ? 10.924 7.442 -19.180 1.00 77.44 143 GLY A O 1
ATOM 1069 N N . ALA A 1 144 ? 10.176 9.186 -20.406 1.00 82.06 144 ALA A N 1
ATOM 1070 C CA . ALA A 1 144 ? 8.766 8.795 -20.431 1.00 82.06 144 ALA A CA 1
ATOM 1071 C C . ALA A 1 144 ? 8.540 7.426 -21.085 1.00 82.06 144 ALA A C 1
ATOM 1073 O O . ALA A 1 144 ? 7.796 6.592 -20.566 1.00 82.06 144 ALA A O 1
ATOM 1074 N N . GLU A 1 145 ? 9.213 7.170 -22.210 1.00 86.12 145 GLU A N 1
ATOM 1075 C CA . GLU A 1 145 ? 9.116 5.900 -22.928 1.00 86.12 145 GLU A CA 1
ATOM 1076 C C . GLU A 1 145 ? 9.693 4.755 -22.087 1.00 86.12 145 GLU A C 1
ATOM 1078 O O . GLU A 1 145 ? 9.052 3.715 -21.921 1.00 86.12 145 GLU A O 1
ATOM 1083 N N . GLU A 1 146 ? 10.864 4.951 -21.476 1.00 88.31 146 GLU A N 1
ATOM 1084 C CA . GLU A 1 146 ? 11.481 3.954 -20.605 1.00 88.31 146 GLU A CA 1
ATOM 1085 C C . GLU A 1 146 ? 10.661 3.705 -19.334 1.00 88.31 146 GLU A C 1
ATOM 1087 O O . GLU A 1 146 ? 10.531 2.553 -18.903 1.00 88.31 146 GLU A O 1
ATOM 1092 N N . ALA A 1 147 ? 10.086 4.758 -18.744 1.00 90.00 147 ALA A N 1
ATOM 1093 C CA . ALA A 1 147 ? 9.179 4.666 -17.603 1.00 90.00 147 ALA A CA 1
ATOM 1094 C C . ALA A 1 147 ? 7.908 3.892 -17.970 1.00 90.00 147 ALA A C 1
ATOM 1096 O O . ALA A 1 147 ? 7.524 2.970 -17.246 1.00 90.00 147 ALA A O 1
ATOM 1097 N N . GLY A 1 148 ? 7.298 4.208 -19.116 1.00 92.19 148 GLY A N 1
ATOM 1098 C CA . GLY A 1 148 ? 6.125 3.517 -19.647 1.00 92.19 148 GLY A CA 1
ATOM 1099 C C . GLY A 1 148 ? 6.409 2.046 -19.944 1.00 92.19 148 GLY A C 1
ATOM 1100 O O . GLY A 1 148 ? 5.652 1.169 -19.527 1.00 92.19 148 GLY A O 1
ATOM 1101 N N . ALA A 1 149 ? 7.544 1.744 -20.576 1.00 92.69 149 ALA A N 1
ATOM 1102 C CA . ALA A 1 149 ? 7.966 0.375 -20.857 1.00 92.69 149 ALA A CA 1
ATOM 1103 C C . ALA A 1 149 ? 8.266 -0.416 -19.574 1.00 92.69 149 ALA A C 1
ATOM 1105 O O . ALA A 1 149 ? 7.944 -1.604 -19.487 1.00 92.69 149 ALA A O 1
ATOM 1106 N N . LEU A 1 150 ? 8.882 0.215 -18.566 1.00 93.62 150 LEU A N 1
ATOM 1107 C CA . LEU A 1 150 ? 9.071 -0.402 -17.254 1.00 93.62 150 LEU A CA 1
ATOM 1108 C C . LEU A 1 150 ? 7.727 -0.668 -16.578 1.00 93.62 150 LEU A C 1
ATOM 1110 O O . LEU A 1 150 ? 7.511 -1.784 -16.106 1.00 93.62 150 LEU A O 1
ATOM 1114 N N . TRP A 1 151 ? 6.831 0.318 -16.558 1.00 95.38 151 TRP A N 1
ATOM 1115 C CA . TRP A 1 151 ? 5.503 0.168 -15.977 1.00 95.38 151 TRP A CA 1
ATOM 1116 C C . TRP A 1 151 ? 4.724 -0.964 -16.647 1.00 95.38 151 TRP A C 1
ATOM 1118 O O . TRP A 1 151 ? 4.221 -1.828 -15.940 1.00 95.38 151 TRP A O 1
ATOM 1128 N N . ALA A 1 152 ? 4.712 -1.046 -17.978 1.00 95.75 152 ALA A N 1
ATOM 1129 C CA . ALA A 1 152 ? 4.029 -2.119 -18.702 1.00 95.75 152 ALA A CA 1
ATOM 1130 C C . ALA A 1 152 ? 4.535 -3.517 -18.298 1.00 95.75 152 ALA A C 1
ATOM 1132 O O . ALA A 1 152 ? 3.739 -4.431 -18.076 1.00 95.75 152 ALA A O 1
ATOM 1133 N N . ARG A 1 153 ? 5.857 -3.688 -18.133 1.00 96.25 153 ARG A N 1
ATOM 1134 C CA . ARG A 1 153 ? 6.440 -4.958 -17.657 1.00 96.25 153 ARG A CA 1
ATOM 1135 C C . ARG A 1 153 ? 6.042 -5.272 -16.218 1.00 96.25 153 ARG A C 1
ATOM 1137 O O . ARG A 1 153 ? 5.684 -6.409 -15.924 1.00 96.25 153 ARG A O 1
ATOM 1144 N N . VAL A 1 154 ? 6.092 -4.277 -15.335 1.00 96.94 154 VAL A N 1
ATOM 1145 C CA . VAL A 1 154 ? 5.703 -4.413 -13.923 1.00 96.94 154 VAL A CA 1
ATOM 1146 C C . VAL A 1 154 ? 4.221 -4.764 -13.805 1.00 96.94 154 VAL A C 1
ATOM 1148 O O . VAL A 1 154 ? 3.867 -5.692 -13.081 1.00 96.94 154 VAL A O 1
ATOM 1151 N N . GLN A 1 155 ? 3.368 -4.059 -14.546 1.00 97.31 155 GLN A N 1
ATOM 1152 C CA . GLN A 1 155 ? 1.925 -4.247 -14.554 1.00 97.31 155 GLN A CA 1
ATOM 1153 C C . GLN A 1 155 ? 1.561 -5.676 -14.952 1.00 97.31 155 GLN A C 1
ATOM 1155 O O . GLN A 1 155 ? 0.911 -6.378 -14.177 1.00 97.31 155 GLN A O 1
ATOM 1160 N N . ALA A 1 156 ? 2.070 -6.127 -16.102 1.00 96.62 156 ALA A N 1
ATOM 1161 C CA . ALA A 1 156 ? 1.820 -7.470 -16.614 1.00 96.62 156 ALA A CA 1
ATOM 1162 C C . ALA A 1 156 ? 2.380 -8.560 -15.688 1.00 96.62 156 ALA A C 1
ATOM 1164 O O . ALA A 1 156 ? 1.759 -9.602 -15.491 1.00 96.62 156 ALA A O 1
ATOM 1165 N N . ARG A 1 157 ? 3.559 -8.333 -15.098 1.00 97.06 157 ARG A N 1
ATOM 1166 C CA . ARG A 1 157 ? 4.215 -9.326 -14.243 1.00 97.06 157 ARG A CA 1
ATOM 1167 C C . ARG A 1 157 ? 3.501 -9.543 -12.914 1.00 97.06 157 ARG A C 1
ATOM 1169 O O . ARG A 1 157 ? 3.501 -10.668 -12.419 1.00 97.06 157 ARG A O 1
ATOM 1176 N N . PHE A 1 158 ? 2.940 -8.488 -12.330 1.00 97.50 158 PHE A N 1
ATOM 1177 C CA . PHE A 1 158 ? 2.363 -8.538 -10.985 1.00 97.50 158 PHE A CA 1
ATOM 1178 C C . PHE A 1 158 ? 0.830 -8.472 -10.962 1.00 97.50 158 PHE A C 1
ATOM 1180 O O . PHE A 1 158 ? 0.250 -8.479 -9.877 1.00 97.50 158 PHE A O 1
ATOM 1187 N N . GLY A 1 159 ? 0.176 -8.450 -12.130 1.00 96.88 159 GLY A N 1
ATOM 1188 C CA . GLY A 1 159 ? -1.284 -8.444 -12.252 1.00 96.88 159 GLY A CA 1
ATOM 1189 C C . GLY A 1 159 ? -1.912 -7.149 -11.739 1.00 96.88 159 GLY A C 1
ATOM 1190 O O . GLY A 1 159 ? -2.870 -7.184 -10.971 1.00 96.88 159 GLY A O 1
ATOM 1191 N N . LEU A 1 160 ? -1.331 -6.004 -12.109 1.00 97.62 160 LEU A N 1
ATOM 1192 C CA . LEU A 1 160 ? -1.793 -4.669 -11.697 1.00 97.62 160 LEU A CA 1
ATOM 1193 C C . LEU A 1 160 ? -2.701 -4.029 -12.765 1.00 97.62 160 LEU A C 1
ATOM 1195 O O . LEU A 1 160 ? -2.648 -2.826 -13.026 1.00 97.62 160 LEU A O 1
ATOM 1199 N N . ASP A 1 161 ? -3.508 -4.853 -13.428 1.00 96.44 161 ASP A N 1
ATOM 1200 C CA . ASP A 1 161 ? -4.297 -4.484 -14.611 1.00 96.44 161 ASP A CA 1
ATOM 1201 C C . ASP A 1 161 ? -5.452 -3.524 -14.292 1.00 96.44 161 ASP A C 1
ATOM 1203 O O . ASP A 1 161 ? -5.967 -2.848 -15.178 1.00 96.44 161 ASP A O 1
ATOM 1207 N N . ASP A 1 162 ? -5.842 -3.417 -13.019 1.00 97.31 162 ASP A N 1
ATOM 1208 C CA . ASP A 1 162 ? -6.904 -2.518 -12.564 1.00 97.31 162 ASP A CA 1
ATOM 1209 C C . ASP A 1 162 ? -6.432 -1.075 -12.300 1.00 97.31 162 ASP A C 1
ATOM 1211 O O . ASP A 1 162 ? -7.232 -0.231 -11.869 1.00 97.31 162 ASP A O 1
ATOM 1215 N N . ALA A 1 163 ? -5.152 -0.780 -12.552 1.00 96.94 163 ALA A N 1
ATOM 1216 C CA . ALA A 1 163 ? -4.624 0.579 -12.569 1.00 96.94 163 ALA A CA 1
ATOM 1217 C C . ALA A 1 163 ? -5.340 1.432 -13.625 1.00 96.94 163 ALA A C 1
ATOM 1219 O O . ALA A 1 163 ? -5.599 0.988 -14.741 1.00 96.94 163 ALA A O 1
ATOM 1220 N N . ARG A 1 164 ? -5.629 2.694 -13.290 1.00 96.31 164 ARG A N 1
ATOM 1221 C CA . ARG A 1 164 ? -6.204 3.671 -14.236 1.00 96.31 164 ARG A CA 1
ATOM 1222 C C . ARG A 1 164 ? -5.136 4.465 -14.989 1.00 96.31 164 ARG A C 1
ATOM 1224 O O . ARG A 1 164 ? -5.470 5.174 -15.930 1.00 96.31 164 ARG A O 1
ATOM 1231 N N . GLY A 1 165 ? -3.879 4.371 -14.565 1.00 93.56 165 GLY A N 1
ATOM 1232 C CA . GLY A 1 165 ? -2.744 5.054 -15.172 1.00 93.56 165 GLY A CA 1
ATOM 1233 C C . GLY A 1 165 ? -1.415 4.588 -14.580 1.00 93.56 165 GLY A C 1
ATOM 1234 O O . GLY A 1 165 ? -1.373 3.939 -13.531 1.00 93.56 165 GLY A O 1
ATOM 1235 N N . GLY A 1 166 ? -0.325 4.914 -15.272 1.00 93.50 166 GLY A N 1
ATOM 1236 C CA . GLY A 1 166 ? 1.028 4.637 -14.798 1.00 93.50 166 GLY A CA 1
ATOM 1237 C C . GLY A 1 166 ? 1.437 5.516 -13.606 1.00 93.50 166 GLY A C 1
ATOM 1238 O O . GLY A 1 166 ? 0.784 6.524 -13.327 1.00 93.50 166 GLY A O 1
ATOM 1239 N N . PRO A 1 167 ? 2.502 5.132 -12.883 1.00 93.81 167 PRO A N 1
ATOM 1240 C CA . PRO A 1 167 ? 3.077 5.953 -11.820 1.00 93.81 167 PRO A CA 1
ATOM 1241 C C . PRO A 1 167 ? 3.685 7.235 -12.404 1.00 93.81 167 PRO A C 1
ATOM 1243 O O . PRO A 1 167 ? 4.390 7.163 -13.405 1.00 93.81 167 PRO A O 1
ATOM 1246 N N . GLN A 1 168 ? 3.477 8.390 -11.765 1.00 90.38 168 GLN A N 1
ATOM 1247 C CA . GLN A 1 168 ? 4.091 9.658 -12.198 1.00 90.38 168 GLN A CA 1
ATOM 1248 C C . GLN A 1 168 ? 5.562 9.771 -11.781 1.00 90.38 168 GLN A C 1
ATOM 1250 O O . GLN A 1 168 ? 6.308 10.566 -12.345 1.00 90.38 168 GLN A O 1
ATOM 1255 N N . VAL A 1 169 ? 5.997 8.988 -10.790 1.00 90.44 169 VAL A N 1
ATOM 1256 C CA . VAL A 1 169 ? 7.400 8.945 -10.368 1.00 90.44 169 VAL A CA 1
ATOM 1257 C C . VAL A 1 169 ? 7.932 7.529 -10.500 1.00 90.44 169 VAL A C 1
ATOM 1259 O O . VAL A 1 169 ? 7.470 6.613 -9.816 1.00 90.44 169 VAL A O 1
ATOM 1262 N N . VAL A 1 170 ? 8.963 7.376 -11.332 1.00 92.00 170 VAL A N 1
ATOM 1263 C CA . VAL A 1 170 ? 9.695 6.126 -11.537 1.00 92.00 170 VAL A CA 1
ATOM 1264 C C . VAL A 1 170 ? 11.166 6.368 -11.220 1.00 92.00 170 VAL A C 1
ATOM 1266 O O . VAL A 1 170 ? 11.883 7.037 -11.956 1.00 92.00 170 VAL A O 1
ATOM 1269 N N . ARG A 1 171 ? 11.649 5.847 -10.090 1.00 89.38 171 ARG A N 1
ATOM 1270 C CA . ARG A 1 171 ? 12.999 6.166 -9.599 1.00 89.38 171 ARG A CA 1
ATOM 1271 C C . ARG A 1 171 ? 13.742 4.946 -9.096 1.00 89.38 171 ARG A C 1
ATOM 1273 O O . ARG A 1 171 ? 13.201 4.144 -8.340 1.00 89.38 171 ARG A O 1
ATOM 1280 N N . ARG A 1 172 ? 15.031 4.844 -9.407 1.00 88.19 172 ARG A N 1
ATOM 1281 C CA . ARG A 1 172 ? 15.904 3.840 -8.803 1.00 88.19 172 ARG A CA 1
ATOM 1282 C C . ARG A 1 172 ? 16.202 4.204 -7.348 1.00 88.19 172 ARG A C 1
ATOM 1284 O O . ARG A 1 172 ? 16.766 5.262 -7.066 1.00 88.19 172 ARG A O 1
ATOM 1291 N N . ARG A 1 173 ? 15.849 3.317 -6.417 1.00 82.31 173 ARG A N 1
ATOM 1292 C CA . ARG A 1 173 ? 16.090 3.464 -4.973 1.00 82.31 173 ARG A CA 1
ATOM 1293 C C . ARG A 1 173 ? 16.805 2.229 -4.435 1.00 82.31 173 ARG A C 1
ATOM 1295 O O . ARG A 1 173 ? 16.543 1.114 -4.873 1.00 82.31 173 ARG A O 1
ATOM 1302 N N . THR A 1 174 ? 17.660 2.425 -3.441 1.00 81.38 174 THR A N 1
ATOM 1303 C CA . THR A 1 174 ? 18.189 1.334 -2.618 1.00 81.38 174 THR A CA 1
ATOM 1304 C C . THR A 1 174 ? 17.354 1.230 -1.348 1.00 81.38 174 THR A C 1
ATOM 1306 O O . THR A 1 174 ? 17.176 2.229 -0.648 1.00 81.38 174 THR A O 1
ATOM 1309 N N . CYS A 1 175 ? 16.815 0.044 -1.058 1.00 72.44 175 CYS A N 1
ATOM 1310 C CA . CYS A 1 175 ? 16.098 -0.218 0.186 1.00 72.44 175 CYS A CA 1
ATOM 1311 C C . CYS A 1 175 ? 17.078 -0.062 1.364 1.00 72.44 175 CYS A C 1
ATOM 1313 O O . CYS A 1 175 ? 18.045 -0.822 1.433 1.00 72.44 175 CYS A O 1
ATOM 1315 N N . PRO A 1 176 ? 16.868 0.886 2.299 1.00 70.62 176 PRO A N 1
ATOM 1316 C CA . PRO A 1 176 ? 17.811 1.112 3.398 1.00 70.62 176 PRO A CA 1
ATOM 1317 C C . PRO A 1 176 ? 17.953 -0.094 4.332 1.00 70.62 176 PRO A C 1
ATOM 1319 O O . PRO A 1 176 ? 18.997 -0.279 4.942 1.00 70.62 176 PRO A O 1
ATOM 1322 N N . ARG A 1 177 ? 16.902 -0.917 4.436 1.00 68.00 177 ARG A N 1
ATOM 1323 C CA . ARG A 1 177 ? 16.853 -2.092 5.313 1.00 68.00 177 ARG A CA 1
ATOM 1324 C C . ARG A 1 177 ? 17.621 -3.285 4.748 1.00 68.00 177 ARG A C 1
ATOM 1326 O O . ARG A 1 177 ? 18.215 -4.035 5.510 1.00 68.00 177 ARG A O 1
ATOM 1333 N N . THR A 1 178 ? 17.573 -3.491 3.432 1.00 72.69 178 THR A N 1
ATOM 1334 C CA . THR A 1 178 ? 18.121 -4.699 2.786 1.00 72.69 178 THR A CA 1
ATOM 1335 C C . THR A 1 178 ? 19.319 -4.421 1.883 1.00 72.69 178 THR A C 1
ATOM 1337 O O . THR A 1 178 ? 19.954 -5.360 1.416 1.00 72.69 178 THR A O 1
ATOM 1340 N N . GLY A 1 179 ? 19.613 -3.154 1.575 1.00 79.69 179 GLY A N 1
ATOM 1341 C CA . GLY A 1 179 ? 20.642 -2.764 0.608 1.00 79.69 179 GLY A CA 1
ATOM 1342 C C . GLY A 1 179 ? 20.290 -3.093 -0.848 1.00 79.69 179 GLY A C 1
ATOM 1343 O O . GLY A 1 179 ? 21.084 -2.833 -1.749 1.00 79.69 179 GLY A O 1
ATOM 1344 N N . ARG A 1 180 ? 19.102 -3.650 -1.113 1.00 83.38 180 ARG A N 1
ATOM 1345 C CA . ARG A 1 180 ? 18.699 -4.074 -2.456 1.00 83.38 180 ARG A CA 1
ATOM 1346 C C . ARG A 1 180 ? 18.246 -2.882 -3.283 1.00 83.38 180 ARG A C 1
ATOM 1348 O O . ARG A 1 180 ? 17.388 -2.105 -2.860 1.00 83.38 180 ARG A O 1
ATOM 1355 N N . ALA A 1 181 ? 18.793 -2.763 -4.487 1.00 87.31 181 ALA A N 1
ATOM 1356 C CA . ALA A 1 181 ? 18.319 -1.796 -5.464 1.00 87.31 181 ALA A CA 1
ATOM 1357 C C . ALA A 1 181 ? 16.957 -2.233 -6.030 1.00 87.31 181 ALA A C 1
ATOM 1359 O O . ALA A 1 181 ? 16.702 -3.421 -6.235 1.00 87.31 181 ALA A O 1
ATOM 1360 N N . GLY A 1 182 ? 16.075 -1.272 -6.270 1.00 91.25 182 GLY A N 1
ATOM 1361 C CA . GLY A 1 182 ? 14.734 -1.489 -6.792 1.00 91.25 182 GLY A CA 1
ATOM 1362 C C . GLY A 1 182 ? 14.211 -0.254 -7.512 1.00 91.25 182 GLY A C 1
ATOM 1363 O O . GLY A 1 182 ? 14.764 0.843 -7.392 1.00 91.25 182 GLY A O 1
ATOM 1364 N N . TRP A 1 183 ? 13.157 -0.438 -8.294 1.00 93.19 183 TRP A N 1
ATOM 1365 C CA . TRP A 1 183 ? 12.418 0.655 -8.911 1.00 93.19 183 TRP A CA 1
ATOM 1366 C C . TRP A 1 183 ? 11.268 1.060 -8.001 1.00 93.19 183 TRP A C 1
ATOM 1368 O O . TRP A 1 183 ? 10.380 0.261 -7.729 1.00 93.19 183 TRP A O 1
ATOM 1378 N N . TYR A 1 184 ? 11.330 2.291 -7.514 1.00 92.81 184 TYR A N 1
ATOM 1379 C CA . TYR A 1 184 ? 10.283 2.966 -6.767 1.00 92.81 184 TYR A CA 1
ATOM 1380 C C . TYR A 1 184 ? 9.285 3.559 -7.759 1.00 92.81 184 TYR A C 1
ATOM 1382 O O . TYR A 1 184 ? 9.659 4.413 -8.566 1.00 92.81 184 TYR A O 1
ATOM 1390 N N . LEU A 1 185 ? 8.047 3.086 -7.692 1.00 94.69 185 LEU A N 1
ATOM 1391 C CA . LEU A 1 185 ? 6.926 3.500 -8.526 1.00 94.69 185 LEU A CA 1
ATOM 1392 C C . LEU A 1 185 ? 5.897 4.162 -7.621 1.00 94.69 185 LEU A C 1
ATOM 1394 O O . LEU A 1 185 ? 5.436 3.522 -6.675 1.00 94.69 185 LEU A O 1
ATOM 1398 N N . TRP A 1 186 ? 5.564 5.422 -7.885 1.00 94.06 186 TRP A N 1
ATOM 1399 C CA . TRP A 1 186 ? 4.691 6.208 -7.015 1.00 94.06 186 TRP A CA 1
ATOM 1400 C C . TRP A 1 186 ? 3.628 6.962 -7.804 1.00 94.06 186 TRP A C 1
ATOM 1402 O O . TRP A 1 186 ? 3.930 7.625 -8.801 1.00 94.06 186 TRP A O 1
ATOM 1412 N N . TRP A 1 187 ? 2.391 6.835 -7.317 1.00 93.94 187 TRP A N 1
ATOM 1413 C CA . TRP A 1 187 ? 1.218 7.530 -7.814 1.00 93.94 187 TRP A CA 1
ATOM 1414 C C . TRP A 1 187 ? 0.937 8.766 -6.951 1.00 93.94 187 TRP A C 1
ATOM 1416 O O . TRP A 1 187 ? 0.354 8.652 -5.869 1.00 93.94 187 TRP A O 1
ATOM 1426 N N . THR A 1 188 ? 1.379 9.937 -7.413 1.00 85.00 188 THR A N 1
ATOM 1427 C CA . THR A 1 188 ? 1.135 11.230 -6.747 1.00 85.00 188 THR A CA 1
ATOM 1428 C C . THR A 1 188 ? -0.106 11.932 -7.272 1.00 85.00 188 THR A C 1
ATOM 1430 O O . THR A 1 188 ? -0.662 11.512 -8.318 1.00 85.00 188 THR A O 1
#

Organism: Kineococcus radiotolerans (NCBI:txid131568)

Secondary structure (DSSP, 8-state):
-PPPPP--PPPPPPPPPHHHHHHHHHTTS--SGGGGHHHHTTTB----SSTT--EEEEEE-HHHHHHHHHHS-HHHHT-BSTTSPBHHHHHHHHHH-TTTEEEEEEEEPTT-TT-EEEEEEEEESSS--SPTT-EEE-SSSTTHHHHHHHHHHHHHHHT-TT-SS--SEEEEEE-TTT--EEEEEE--